Protein AF-A0A433QRP7-F1 (afdb_monomer_lite)

Secondary structure (DSSP, 8-state):
----PPPHHHHHHHHHTT-PPPPGGGTTS-HHHHHHHHHHHHHHHHHHHHHHS-S-SSSS-S-SS-SSSTTHHHHHTSPPTT--HHHHHHHHHHHHHHHHHHHHHHHS-HHHHHHHHHHHHHHHHHHHHHHHHHHH----GGG------TT---SSPPP--------STTHHHHHHHTS---------------------------HHHHHHHHHHHHHHHHHHTS-HHHHHHHHHHHHHHHHHHHHHHHHHHHHTTPPPP-

Foldseek 3Di:
DPPDDPDVVVVVVVVVVVVDDDDPVCPPPDPVVVVVVVVVVVVVVVVVVPVVVPPDDDDDPPPDPDPPCVVVVVVVLDADVPHDPVNSVVVVVVVVVVVVVVCVVVVCPPVNVVVVVVVVVVVVVVVVVVVVCVVVPPPPVVRVDDPDDPPPDPPDDDDCPDDDDDDPPCPVVSVVVPDDDPDDDDDDDDDDDDDPDDDDPPDPQDPVNVVVVVVVVVVVVVLVPDDPVVNVVVVVVVVVVVVVVLVVVQVVCVVVVHHRDD

Radius of gyration: 38.0 Å; chains: 1; bounding box: 93×61×106 Å

pLDDT: mean 74.17, std 16.6, range [35.69, 97.38]

Structure (mmCIF, N/CA/C/O backbone):
data_AF-A0A433QRP7-F1
#
_entry.id   AF-A0A433QRP7-F1
#
loop_
_atom_site.group_PDB
_atom_site.id
_atom_site.type_symbol
_atom_site.label_atom_id
_atom_site.label_alt_id
_atom_site.label_comp_id
_atom_site.label_asym_id
_atom_site.label_entity_id
_atom_site.label_seq_id
_atom_site.pdbx_PDB_ins_code
_atom_site.Cartn_x
_atom_site.Cartn_y
_atom_site.Cartn_z
_atom_site.occupancy
_atom_site.B_iso_or_equiv
_atom_site.auth_seq_id
_atom_site.auth_comp_id
_atom_site.auth_asym_id
_atom_site.auth_atom_id
_atom_site.pdbx_PDB_model_num
ATOM 1 N N . MET A 1 1 ? -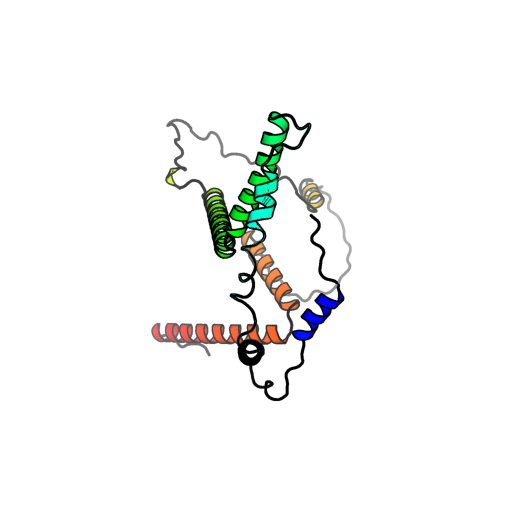3.774 -10.830 19.281 1.00 48.03 1 MET A N 1
ATOM 2 C CA . MET A 1 1 ? -5.101 -11.482 19.219 1.00 48.03 1 MET A CA 1
ATOM 3 C C . MET A 1 1 ? -5.172 -12.365 17.985 1.00 48.03 1 MET A C 1
ATOM 5 O O . MET A 1 1 ? -4.958 -11.846 16.893 1.00 48.03 1 MET A O 1
ATOM 9 N N . PRO A 1 2 ? -5.442 -13.671 18.125 1.00 50.12 2 PRO A N 1
ATOM 10 C CA . PRO A 1 2 ? -5.655 -14.536 16.975 1.00 50.12 2 PRO A CA 1
ATOM 11 C C . PRO A 1 2 ? -6.980 -14.133 16.321 1.00 50.12 2 PRO A C 1
ATOM 13 O O . PRO A 1 2 ? -8.048 -14.227 16.925 1.00 50.12 2 PRO A O 1
ATOM 16 N N . HIS A 1 3 ? -6.922 -13.616 15.095 1.00 58.44 3 HIS A N 1
ATOM 17 C CA . HIS A 1 3 ? -8.126 -13.305 14.335 1.00 58.44 3 HIS A CA 1
ATOM 18 C C . HIS A 1 3 ? -8.864 -14.614 14.037 1.00 58.44 3 HIS A C 1
ATOM 20 O O . HIS A 1 3 ? -8.385 -15.429 13.247 1.00 58.44 3 HIS A O 1
ATOM 26 N N . LYS A 1 4 ? -10.025 -14.820 14.677 1.00 76.31 4 LYS A N 1
ATOM 27 C CA . LYS A 1 4 ? -10.932 -15.932 14.371 1.00 76.31 4 LYS A CA 1
ATOM 28 C C . LYS A 1 4 ? -11.283 -15.861 12.883 1.00 76.31 4 LYS A C 1
ATOM 30 O O . LYS A 1 4 ? -12.014 -14.974 12.445 1.00 76.31 4 LYS A O 1
ATOM 35 N N . ARG A 1 5 ? -10.710 -16.766 12.087 1.00 77.00 5 ARG A N 1
ATOM 36 C CA . ARG A 1 5 ? -11.050 -16.911 10.668 1.00 77.00 5 ARG A CA 1
ATOM 37 C C . ARG A 1 5 ? -12.508 -17.361 10.570 1.00 77.00 5 ARG A C 1
ATOM 39 O O . ARG A 1 5 ? -12.954 -18.182 11.368 1.00 77.00 5 ARG A O 1
ATOM 46 N N . ALA A 1 6 ? -13.242 -16.834 9.591 1.00 77.81 6 ALA A N 1
ATOM 47 C CA . ALA A 1 6 ? -14.611 -17.268 9.329 1.00 77.81 6 ALA A CA 1
ATOM 48 C C . ALA A 1 6 ? -14.668 -18.792 9.095 1.00 77.81 6 ALA A C 1
ATOM 50 O O . ALA A 1 6 ? -13.752 -19.373 8.489 1.00 77.81 6 ALA A O 1
ATOM 51 N N . LYS A 1 7 ? -15.754 -19.420 9.572 1.00 81.12 7 LYS A N 1
ATOM 52 C CA . LYS A 1 7 ? -16.030 -20.855 9.399 1.00 81.12 7 LYS A CA 1
ATOM 53 C C . LYS A 1 7 ? -15.894 -21.239 7.918 1.00 81.12 7 LYS A C 1
ATOM 55 O O . LYS A 1 7 ? -16.208 -20.438 7.039 1.00 81.12 7 LYS A O 1
ATOM 60 N N . ALA A 1 8 ? -15.381 -22.439 7.642 1.00 78.56 8 ALA A N 1
ATOM 61 C CA . ALA A 1 8 ? -15.089 -22.893 6.278 1.00 78.56 8 ALA A CA 1
ATOM 62 C C . ALA A 1 8 ? -16.323 -22.844 5.358 1.00 78.56 8 ALA A C 1
ATOM 64 O O . ALA A 1 8 ? -16.195 -22.433 4.210 1.00 78.56 8 ALA A O 1
ATOM 65 N N . SER A 1 9 ? -17.515 -23.121 5.894 1.00 80.19 9 SER A N 1
ATOM 66 C CA . SER A 1 9 ? -18.791 -23.002 5.177 1.00 80.19 9 SER A CA 1
ATOM 67 C C . SER A 1 9 ? -19.058 -21.592 4.639 1.00 80.19 9 SER A C 1
ATOM 69 O O . SER A 1 9 ? -19.417 -21.433 3.480 1.00 80.19 9 SER A O 1
ATOM 71 N N . VAL A 1 10 ? -18.786 -20.554 5.437 1.00 77.44 10 VAL A N 1
ATOM 72 C CA . VAL A 1 10 ? -18.954 -19.140 5.042 1.00 77.44 10 VAL A CA 1
ATOM 73 C C . VAL A 1 10 ? -17.934 -18.723 3.977 1.00 77.44 10 VAL A C 1
ATOM 75 O O . VAL A 1 10 ? -18.154 -17.777 3.224 1.00 77.44 10 VAL A O 1
ATOM 78 N N . ARG A 1 11 ? -16.783 -19.402 3.912 1.00 77.88 11 ARG A N 1
ATOM 79 C CA . ARG A 1 11 ? -15.788 -19.175 2.855 1.00 77.88 11 ARG A CA 1
ATOM 80 C C . ARG A 1 11 ? -16.182 -19.885 1.561 1.00 77.88 11 ARG A C 1
ATOM 82 O O . ARG A 1 11 ? -16.100 -19.253 0.517 1.00 77.88 11 ARG A O 1
ATOM 89 N N . ALA A 1 12 ? -16.657 -21.126 1.652 1.00 74.00 12 ALA A N 1
ATOM 90 C CA . ALA A 1 12 ? -17.127 -21.908 0.510 1.00 74.00 12 ALA A CA 1
ATOM 91 C C . ALA A 1 12 ? -18.369 -21.287 -0.157 1.00 74.00 12 ALA A C 1
ATOM 93 O O . ALA A 1 12 ? -18.456 -21.242 -1.380 1.00 74.00 12 ALA A O 1
ATOM 94 N N . SER A 1 13 ? -19.296 -20.724 0.628 1.00 70.88 13 SER A N 1
ATOM 95 C CA . SER A 1 13 ? -20.466 -20.034 0.070 1.00 70.88 13 SER A CA 1
ATOM 96 C C . SER A 1 13 ? -20.069 -18.791 -0.733 1.00 70.88 13 SER A C 1
ATOM 98 O O . SER A 1 13 ? -20.615 -18.548 -1.800 1.00 70.88 13 SER A O 1
ATOM 100 N N . ARG A 1 14 ? -19.065 -18.038 -0.264 1.00 71.81 14 ARG A N 1
ATOM 101 C CA . ARG A 1 14 ? -18.547 -16.856 -0.970 1.00 71.81 14 ARG A CA 1
ATOM 102 C C . ARG A 1 14 ? -17.788 -17.203 -2.245 1.00 71.81 14 ARG A C 1
ATOM 104 O O . ARG A 1 14 ? -17.802 -16.405 -3.171 1.00 71.81 14 ARG A O 1
ATOM 111 N N . THR A 1 15 ? -17.089 -18.336 -2.292 1.00 68.12 15 THR A N 1
ATOM 112 C CA . THR A 1 15 ? -16.388 -18.760 -3.512 1.00 68.12 15 THR A CA 1
ATOM 113 C C . THR A 1 15 ? -17.368 -19.264 -4.565 1.00 68.12 15 THR A C 1
ATOM 115 O O . THR A 1 15 ? -17.260 -18.858 -5.716 1.00 68.12 15 THR A O 1
ATOM 118 N N . ASN A 1 16 ? -18.378 -20.044 -4.170 1.00 63.41 16 ASN A N 1
ATOM 119 C CA . ASN A 1 16 ? -19.350 -20.607 -5.112 1.00 63.41 16 ASN A CA 1
ATOM 120 C C . ASN A 1 16 ? -20.264 -19.540 -5.745 1.00 63.41 16 ASN A C 1
ATOM 122 O O . ASN A 1 16 ? -20.649 -19.679 -6.898 1.00 63.41 16 ASN A O 1
ATOM 126 N N . GLU A 1 17 ? -20.540 -18.429 -5.051 1.00 60.81 17 GLU A N 1
ATOM 127 C CA . GLU A 1 17 ? -21.330 -17.294 -5.575 1.00 60.81 17 GLU A CA 1
ATOM 128 C C . GLU A 1 17 ? -20.643 -16.541 -6.742 1.00 60.81 17 GLU A C 1
ATOM 130 O O . GLU A 1 17 ? -21.255 -15.717 -7.433 1.00 60.81 17 GLU A O 1
ATOM 135 N N . HIS A 1 18 ? -19.345 -16.787 -6.953 1.00 58.91 18 HIS A N 1
ATOM 136 C CA . HIS A 1 18 ? -18.562 -16.230 -8.058 1.00 58.91 18 HIS A CA 1
ATOM 137 C C . HIS A 1 18 ? -18.375 -17.206 -9.230 1.00 58.91 18 HIS A C 1
ATOM 139 O O . HIS A 1 18 ? -17.989 -16.757 -10.310 1.00 58.91 18 HIS A O 1
ATOM 145 N N . ASP A 1 19 ? -18.693 -18.489 -9.033 1.00 60.53 19 ASP A N 1
ATOM 146 C CA . ASP A 1 19 ? -18.576 -19.569 -10.022 1.00 60.53 19 ASP A CA 1
ATOM 147 C C . ASP A 1 19 ? -19.944 -20.007 -10.582 1.00 60.53 19 ASP A C 1
ATOM 149 O O . ASP A 1 19 ? -20.105 -21.110 -11.102 1.00 60.53 19 ASP A O 1
ATOM 153 N N . GLU A 1 20 ? -20.953 -19.136 -10.522 1.00 62.81 20 GLU A N 1
ATOM 154 C CA . GLU A 1 20 ? -22.206 -19.360 -11.244 1.00 62.81 20 GLU A CA 1
ATOM 155 C C . GLU A 1 20 ? -21.969 -19.332 -12.760 1.00 62.81 20 GLU A C 1
ATOM 157 O O . GLU A 1 20 ? -21.426 -18.368 -13.315 1.00 62.81 20 GLU A O 1
ATOM 162 N N . VAL A 1 21 ? -22.418 -20.393 -13.429 1.00 58.97 21 VAL A N 1
ATOM 163 C CA . VAL A 1 21 ? -22.356 -20.559 -14.885 1.00 58.97 21 VAL A CA 1
ATOM 164 C C . VAL A 1 21 ? -23.141 -19.420 -15.563 1.00 58.97 21 VAL A C 1
ATOM 166 O O . VAL A 1 21 ? -24.223 -19.074 -15.082 1.00 58.97 21 VAL A O 1
ATOM 169 N N . PRO A 1 22 ? -22.638 -18.801 -16.652 1.00 58.50 22 PRO A N 1
ATOM 170 C CA . PRO A 1 22 ? -23.356 -17.725 -17.329 1.00 58.50 22 PRO A CA 1
ATOM 171 C C . PRO A 1 22 ? -24.729 -18.204 -17.810 1.00 58.50 22 PRO A C 1
ATOM 173 O O . PRO A 1 22 ? -24.825 -19.223 -18.498 1.00 58.50 22 PRO A O 1
ATOM 176 N N . THR A 1 23 ? -25.782 -17.459 -17.469 1.00 61.62 23 THR A N 1
ATOM 177 C CA . THR A 1 23 ? -27.114 -17.634 -18.057 1.00 61.62 23 THR A CA 1
ATOM 178 C C . THR A 1 23 ? -27.037 -17.382 -19.567 1.00 61.62 23 THR A C 1
ATOM 180 O O . THR A 1 23 ? -26.178 -16.634 -20.040 1.00 61.62 23 THR A O 1
ATOM 183 N N . SER A 1 24 ? -27.885 -18.062 -20.343 1.00 60.12 24 SER A N 1
ATOM 184 C CA . SER A 1 24 ? -27.821 -18.141 -21.814 1.00 60.12 24 SER A CA 1
ATOM 185 C C . SER A 1 24 ? -27.741 -16.786 -22.529 1.00 60.12 24 SER A C 1
ATOM 187 O O . SER A 1 24 ? -27.118 -16.709 -23.584 1.00 60.12 24 SER A O 1
ATOM 189 N N . GLU A 1 25 ? -28.280 -15.722 -21.934 1.00 64.06 25 GLU A N 1
ATOM 190 C CA . GLU A 1 25 ? -28.282 -14.358 -22.484 1.00 64.06 25 GLU A CA 1
ATOM 191 C C . GLU A 1 25 ? -26.919 -13.638 -22.414 1.00 64.06 25 GLU A C 1
ATOM 193 O O . GLU A 1 25 ? -26.703 -12.664 -23.126 1.00 64.06 25 GLU A O 1
ATOM 198 N N . LEU A 1 26 ? -25.965 -14.117 -21.602 1.00 61.91 26 LEU A N 1
ATOM 199 C CA . LEU A 1 26 ? -24.637 -13.497 -21.436 1.00 61.91 26 LEU A CA 1
ATOM 200 C C . LEU A 1 26 ? -23.509 -14.214 -22.199 1.00 61.91 26 LEU A C 1
ATOM 202 O O . LEU A 1 26 ? -22.335 -13.891 -22.000 1.00 61.91 26 LEU A O 1
ATOM 206 N N . ARG A 1 27 ? -23.827 -15.188 -23.064 1.00 66.44 27 ARG A N 1
ATOM 207 C CA . ARG A 1 27 ? -22.811 -15.985 -23.782 1.00 66.44 27 ARG A CA 1
ATOM 208 C C . ARG A 1 27 ? -21.979 -15.180 -24.784 1.00 66.44 27 ARG A C 1
ATOM 210 O O . ARG A 1 27 ? -20.826 -15.540 -25.001 1.00 66.44 27 ARG A O 1
ATOM 217 N N . ASP A 1 28 ? -22.530 -14.099 -25.332 1.00 77.00 28 ASP A N 1
ATOM 218 C CA . ASP A 1 28 ? -21.864 -13.267 -26.348 1.00 77.00 28 ASP A CA 1
ATOM 219 C C . ASP A 1 28 ? -21.081 -12.077 -25.750 1.00 77.00 28 ASP A C 1
ATOM 221 O O . ASP A 1 28 ? -20.432 -11.298 -26.444 1.00 77.00 28 ASP A O 1
ATOM 225 N N . MET A 1 29 ? -21.102 -11.918 -24.420 1.00 78.69 29 MET A N 1
ATOM 226 C CA . MET A 1 29 ? -20.386 -10.842 -23.736 1.00 78.69 29 MET A CA 1
ATOM 227 C C . MET A 1 29 ? -19.029 -11.334 -23.217 1.00 78.69 29 MET A C 1
ATOM 229 O O . MET A 1 29 ? -18.957 -12.366 -22.542 1.00 78.69 29 MET A O 1
ATOM 233 N N . PRO A 1 30 ? -17.936 -10.569 -23.409 1.00 84.38 30 PRO A N 1
ATOM 234 C CA . PRO A 1 30 ? -16.653 -10.894 -22.800 1.00 84.38 30 PRO A CA 1
ATOM 235 C C . PRO A 1 30 ? -16.798 -11.093 -21.286 1.00 84.38 30 PRO A C 1
ATOM 237 O O . PRO A 1 30 ? -17.381 -10.257 -20.596 1.00 84.38 30 PRO A O 1
ATOM 240 N N . ARG A 1 31 ? -16.217 -12.165 -20.732 1.00 76.50 31 ARG A N 1
ATOM 241 C CA . ARG A 1 31 ? -16.398 -12.575 -19.320 1.00 76.50 31 ARG A CA 1
ATOM 242 C C . ARG A 1 31 ? -16.155 -11.446 -18.309 1.00 76.50 31 ARG A C 1
ATOM 244 O O . ARG A 1 31 ? -16.844 -11.353 -17.297 1.00 76.50 31 ARG A O 1
ATOM 251 N N . ARG A 1 32 ? -15.188 -10.559 -18.584 1.00 76.75 32 ARG A N 1
ATOM 252 C CA . ARG A 1 32 ? -14.913 -9.384 -17.736 1.00 76.75 32 ARG A CA 1
ATOM 253 C C . ARG A 1 32 ? -16.039 -8.353 -17.794 1.00 76.75 32 ARG A C 1
ATOM 255 O O . ARG A 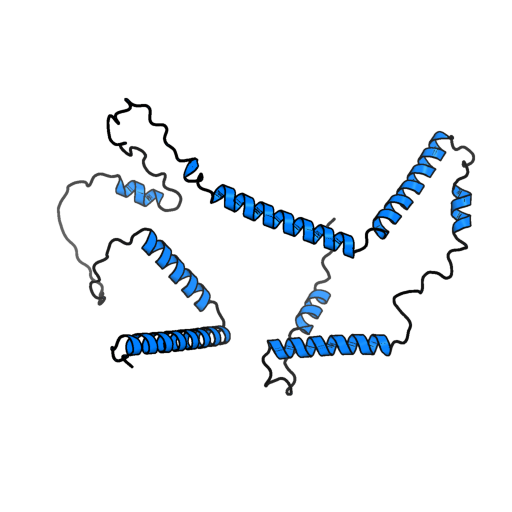1 32 ? -16.353 -7.759 -16.771 1.00 76.75 32 ARG A O 1
ATOM 262 N N . PHE A 1 33 ? -16.642 -8.159 -18.961 1.00 81.44 33 PHE A N 1
ATOM 263 C CA . PHE A 1 33 ? -17.768 -7.254 -19.151 1.00 81.44 33 PHE A CA 1
ATOM 264 C C . PHE A 1 33 ? -19.045 -7.816 -18.515 1.00 81.44 33 PHE A C 1
ATOM 266 O O . PHE A 1 33 ? -19.698 -7.109 -17.752 1.00 81.44 33 PHE A O 1
ATOM 273 N N . ALA A 1 34 ? -19.314 -9.114 -18.686 1.00 82.06 34 ALA A N 1
ATOM 274 C CA . ALA A 1 34 ? -20.384 -9.821 -17.978 1.00 82.06 34 ALA A CA 1
ATOM 275 C C . ALA A 1 34 ? -20.255 -9.686 -16.448 1.00 82.06 34 ALA A C 1
ATOM 277 O O . ALA A 1 34 ? -21.228 -9.381 -15.762 1.00 82.06 34 ALA A O 1
ATOM 278 N N . ALA A 1 35 ? -19.039 -9.823 -15.904 1.00 80.94 35 ALA A N 1
ATOM 279 C CA . ALA A 1 35 ? -18.782 -9.633 -14.475 1.00 80.94 35 ALA A CA 1
ATOM 280 C C . ALA A 1 35 ? -19.065 -8.195 -13.997 1.00 80.94 35 ALA A C 1
ATOM 282 O O . ALA A 1 35 ? -19.606 -8.004 -12.907 1.00 80.94 35 ALA A O 1
ATOM 283 N N . VAL A 1 36 ? -18.728 -7.183 -14.805 1.00 84.50 36 VAL A N 1
ATOM 284 C CA . VAL A 1 36 ? -19.023 -5.771 -14.505 1.00 84.50 36 VAL A CA 1
ATOM 285 C C . VAL A 1 36 ? -20.528 -5.503 -14.550 1.00 84.50 36 VAL A C 1
ATOM 287 O O . VAL A 1 36 ? -21.048 -4.852 -13.645 1.00 84.50 36 VAL A O 1
ATOM 290 N N . MET A 1 37 ? -21.238 -6.054 -15.535 1.00 83.94 37 MET A N 1
ATOM 291 C CA . MET A 1 37 ? -22.695 -5.932 -15.647 1.00 83.94 37 MET A CA 1
ATOM 292 C C . MET A 1 37 ? -23.409 -6.584 -14.460 1.00 83.94 37 MET A C 1
ATOM 294 O O . MET A 1 37 ? -24.210 -5.924 -13.803 1.00 83.94 37 MET A O 1
ATOM 298 N N . LYS A 1 38 ? -23.030 -7.813 -14.085 1.00 81.94 38 LYS A N 1
ATOM 299 C CA . LYS A 1 38 ? -23.576 -8.508 -12.903 1.00 81.94 38 LYS A CA 1
ATOM 300 C C . LYS A 1 38 ? -23.281 -7.737 -11.606 1.00 81.94 38 LYS A C 1
ATOM 302 O O . LYS A 1 38 ? -24.117 -7.668 -10.708 1.00 81.94 38 LYS A O 1
ATOM 307 N N . ALA A 1 39 ? -22.105 -7.111 -11.492 1.00 83.00 39 ALA A N 1
ATOM 308 C CA . ALA A 1 39 ? -21.767 -6.264 -10.345 1.00 83.00 39 ALA A CA 1
ATOM 309 C C . ALA A 1 39 ? -22.617 -4.982 -10.289 1.00 83.00 39 ALA A C 1
ATOM 311 O O . ALA A 1 39 ? -23.048 -4.576 -9.206 1.00 83.00 39 ALA A O 1
ATOM 312 N N . HIS A 1 40 ? -22.874 -4.360 -11.441 1.00 83.75 40 HIS A N 1
ATOM 313 C CA . HIS A 1 40 ? -23.738 -3.188 -11.558 1.00 83.75 40 HIS A CA 1
ATOM 314 C C . HIS A 1 40 ? -25.197 -3.532 -11.223 1.00 83.75 40 HIS A C 1
ATOM 316 O O . HIS A 1 40 ? -25.846 -2.823 -10.455 1.00 83.75 40 HIS A O 1
ATOM 322 N N . GLU A 1 41 ? -25.681 -4.672 -11.708 1.00 85.69 41 GLU A N 1
ATOM 323 C CA . GLU A 1 41 ? -27.008 -5.194 -11.406 1.00 85.69 41 GLU A CA 1
ATOM 324 C C . GLU A 1 41 ? -27.179 -5.478 -9.907 1.00 85.69 41 GLU A C 1
ATOM 326 O O . GLU A 1 41 ? -28.120 -4.979 -9.295 1.00 85.69 41 GLU A O 1
ATOM 331 N N . ARG A 1 42 ? -26.212 -6.151 -9.264 1.00 82.38 42 ARG A N 1
ATOM 332 C CA . ARG A 1 42 ? -26.206 -6.364 -7.803 1.00 82.38 42 ARG A CA 1
ATOM 333 C C . ARG A 1 42 ? -26.219 -5.047 -7.024 1.00 82.38 42 ARG A C 1
ATOM 335 O O . ARG A 1 42 ? -26.875 -4.943 -5.988 1.00 82.38 42 ARG A O 1
ATOM 342 N N . LEU A 1 43 ? -25.501 -4.025 -7.493 1.00 83.19 43 LEU A N 1
ATOM 343 C CA . LEU A 1 43 ? -25.520 -2.702 -6.864 1.00 83.19 43 LEU A CA 1
ATOM 344 C C . LEU A 1 43 ? -26.919 -2.075 -6.943 1.00 83.19 43 LEU A C 1
ATOM 346 O O . LEU A 1 43 ? -27.389 -1.504 -5.958 1.00 83.19 43 LEU A O 1
ATOM 350 N N . ASN A 1 44 ? -27.587 -2.208 -8.086 1.00 83.06 44 ASN A N 1
ATOM 351 C CA . ASN A 1 44 ? -28.935 -1.691 -8.298 1.00 83.06 44 ASN A CA 1
ATOM 352 C C . ASN A 1 44 ? -29.977 -2.480 -7.506 1.00 83.06 44 ASN A C 1
ATOM 354 O O . ASN A 1 44 ? -30.809 -1.866 -6.848 1.00 83.06 44 ASN A O 1
ATOM 358 N N . GLN A 1 45 ? -29.868 -3.807 -7.445 1.00 83.00 45 GLN A N 1
ATOM 359 C CA . GLN A 1 45 ? -30.693 -4.644 -6.575 1.00 83.00 45 GLN A CA 1
ATOM 360 C C . GLN A 1 45 ? -30.533 -4.232 -5.107 1.00 83.00 45 GLN A C 1
ATOM 362 O O . GLN A 1 45 ? -31.527 -4.016 -4.428 1.00 83.00 45 GLN A O 1
ATOM 367 N N . ARG A 1 46 ? -29.308 -3.995 -4.613 1.00 79.19 46 ARG A N 1
ATOM 368 C CA . ARG A 1 46 ? -29.088 -3.500 -3.238 1.00 79.19 46 ARG A CA 1
ATOM 369 C C . ARG A 1 46 ? -29.675 -2.110 -3.002 1.00 79.19 46 ARG A C 1
ATOM 371 O O . ARG A 1 46 ? -30.197 -1.855 -1.920 1.00 79.19 46 ARG A O 1
ATOM 378 N N . LYS A 1 47 ? -29.593 -1.207 -3.983 1.00 80.25 47 LYS A N 1
ATOM 379 C CA . LYS A 1 47 ? -30.224 0.122 -3.907 1.00 80.25 47 LYS A CA 1
ATOM 380 C C . LYS A 1 47 ? -31.749 0.019 -3.900 1.00 80.25 47 LYS A C 1
ATOM 382 O O . LYS A 1 47 ? -32.385 0.742 -3.143 1.00 80.25 47 LYS A O 1
ATOM 387 N N . ASN A 1 48 ? -32.315 -0.887 -4.691 1.00 77.56 48 ASN A N 1
ATOM 388 C CA . ASN A 1 48 ? -33.754 -1.105 -4.785 1.00 77.56 48 ASN A CA 1
ATOM 389 C C . ASN A 1 48 ? -34.291 -1.811 -3.540 1.00 77.56 48 ASN A C 1
ATOM 391 O O . ASN A 1 48 ? -35.292 -1.367 -3.002 1.00 77.56 48 ASN A O 1
ATOM 395 N N . VAL A 1 49 ? -33.581 -2.805 -2.996 1.00 78.12 49 VAL A N 1
ATOM 396 C CA . VAL A 1 49 ? -33.896 -3.421 -1.696 1.00 78.12 49 VAL A CA 1
ATOM 397 C C . VAL A 1 49 ? -33.795 -2.388 -0.576 1.00 78.12 49 VAL A C 1
ATOM 399 O O . VAL A 1 49 ? -34.680 -2.340 0.261 1.00 78.12 49 VAL A O 1
ATOM 402 N N . LYS A 1 50 ? -32.791 -1.498 -0.587 1.00 69.19 50 LYS A N 1
ATOM 403 C CA . LYS A 1 50 ? -32.679 -0.398 0.390 1.00 69.19 50 LYS A CA 1
ATOM 404 C C . LYS A 1 50 ? -33.764 0.682 0.230 1.00 69.19 50 LYS A C 1
ATOM 406 O O . LYS A 1 50 ? -34.015 1.421 1.172 1.00 69.19 50 LYS A O 1
ATOM 411 N N . LYS A 1 51 ? -34.378 0.806 -0.951 1.00 70.19 51 LYS A N 1
ATOM 412 C CA . LYS A 1 51 ? -35.532 1.690 -1.193 1.00 70.19 51 LYS A CA 1
ATOM 413 C C . LYS A 1 51 ? -36.868 1.014 -0.855 1.00 70.19 51 LYS A C 1
ATOM 415 O O . LYS A 1 51 ? -37.763 1.692 -0.373 1.00 70.19 51 LYS A O 1
ATOM 420 N N . ALA A 1 52 ? -36.993 -0.290 -1.109 1.00 67.00 52 ALA A N 1
ATOM 421 C CA . ALA A 1 52 ? -38.196 -1.096 -0.882 1.00 67.00 52 ALA A CA 1
ATOM 422 C C . ALA A 1 52 ? -38.339 -1.558 0.578 1.00 67.00 52 ALA A C 1
ATOM 424 O O . ALA A 1 52 ? -39.443 -1.570 1.111 1.00 67.00 52 ALA A O 1
ATOM 425 N N . GLN A 1 53 ? -37.231 -1.855 1.267 1.00 57.69 53 GLN A N 1
ATOM 426 C CA . GLN A 1 53 ? -37.158 -1.744 2.725 1.00 57.69 53 GLN A CA 1
ATOM 427 C C . GLN A 1 53 ? -37.151 -0.252 3.045 1.00 57.69 53 GLN A C 1
ATOM 429 O O . GLN A 1 53 ? -36.089 0.348 3.201 1.00 57.69 53 GLN A O 1
ATOM 434 N N . GLY A 1 54 ? -38.337 0.358 3.023 1.00 42.94 54 GLY A N 1
ATOM 435 C CA . GLY A 1 54 ? -38.515 1.785 3.242 1.00 42.94 54 GLY A CA 1
ATOM 436 C C . GLY A 1 54 ? -37.706 2.278 4.436 1.00 42.94 54 GLY A C 1
ATOM 437 O O . GLY A 1 54 ? -37.640 1.596 5.453 1.00 42.94 54 GLY A O 1
ATOM 438 N N . ASP A 1 55 ? -37.061 3.432 4.262 1.00 48.25 55 ASP A N 1
ATOM 439 C CA . ASP A 1 55 ? -36.825 4.461 5.283 1.00 48.25 55 ASP A CA 1
ATOM 440 C C . ASP A 1 55 ? -36.786 3.974 6.753 1.00 48.25 55 ASP A C 1
ATOM 442 O O . ASP A 1 55 ? -37.541 4.406 7.625 1.00 48.25 55 ASP A O 1
ATOM 446 N N . GLY A 1 56 ? -35.931 2.981 7.019 1.00 47.22 56 GLY A N 1
ATOM 447 C CA . GLY A 1 56 ? -36.071 2.146 8.214 1.00 47.22 56 GLY A CA 1
ATOM 448 C C . GLY A 1 56 ? -34.771 1.615 8.802 1.00 47.22 56 GLY A C 1
ATOM 449 O O . GLY A 1 56 ? -34.810 0.980 9.852 1.00 47.22 56 GLY A O 1
ATOM 450 N N . GLY A 1 57 ? -33.611 1.904 8.210 1.00 48.00 57 GLY A N 1
ATOM 451 C CA . GLY A 1 57 ? -32.349 1.452 8.792 1.00 48.00 57 GLY A CA 1
ATOM 452 C C . GLY A 1 57 ? -31.119 1.794 7.969 1.00 48.00 57 GLY A C 1
ATOM 453 O O . GLY A 1 57 ? -30.729 1.040 7.084 1.00 48.00 57 GLY A O 1
ATOM 454 N N . ASP A 1 58 ? -30.513 2.945 8.254 1.00 46.88 58 ASP A N 1
ATOM 455 C CA . ASP A 1 58 ? -29.156 3.032 8.824 1.00 46.88 58 ASP A CA 1
ATOM 456 C C . ASP A 1 58 ? -28.702 4.500 8.744 1.00 46.88 58 ASP A C 1
ATOM 458 O O . ASP A 1 58 ? -28.254 4.980 7.700 1.00 46.88 58 ASP A O 1
ATOM 462 N N . GLY A 1 59 ? -28.932 5.239 9.833 1.00 45.16 59 GLY A N 1
ATOM 463 C CA . GLY A 1 59 ? -28.569 6.653 9.947 1.00 45.16 59 GLY A CA 1
ATOM 464 C C . GLY A 1 59 ? -28.993 7.321 11.258 1.00 45.16 59 GLY A C 1
ATOM 465 O O . GLY A 1 59 ? -28.210 8.074 11.826 1.00 45.16 59 GLY A O 1
ATOM 466 N N . THR A 1 60 ? -30.188 7.030 11.791 1.00 45.44 60 THR A N 1
ATOM 467 C CA . THR A 1 60 ? -30.739 7.836 12.908 1.00 45.44 60 THR A CA 1
ATOM 468 C C . THR A 1 60 ? -31.811 7.118 13.746 1.00 45.44 60 THR A C 1
ATOM 470 O O . THR A 1 60 ? -32.836 7.693 14.097 1.00 45.44 60 THR A O 1
ATOM 473 N N . LYS A 1 61 ? -31.591 5.861 14.150 1.00 43.72 61 LYS A N 1
ATOM 474 C CA . LYS A 1 61 ? -32.399 5.218 15.213 1.00 43.72 61 LYS A CA 1
ATOM 475 C C . LYS A 1 61 ? -31.508 4.619 16.300 1.00 43.72 61 LYS A C 1
ATOM 477 O O . LYS A 1 61 ? -31.338 3.417 16.412 1.00 43.72 61 LYS A O 1
ATOM 482 N N . GLY A 1 62 ? -30.938 5.523 17.092 1.00 42.34 62 GLY A N 1
ATOM 483 C CA . GLY A 1 62 ? -30.264 5.233 18.363 1.00 42.34 62 GLY A CA 1
ATOM 484 C C . GLY A 1 62 ? -30.182 6.450 19.296 1.00 42.34 62 GLY A C 1
ATOM 485 O O . GLY A 1 62 ? -29.383 6.465 20.220 1.00 42.34 62 GLY A O 1
ATOM 486 N N . LYS A 1 63 ? -30.969 7.507 19.043 1.00 47.81 63 LYS A N 1
ATOM 487 C CA . LYS A 1 63 ? -30.972 8.753 19.833 1.00 47.81 63 LYS A CA 1
ATOM 488 C C . LYS A 1 63 ? -32.394 9.235 20.131 1.00 47.81 63 LYS A C 1
ATOM 490 O O . LYS A 1 63 ? -32.754 10.376 19.889 1.00 47.81 63 LYS A O 1
ATOM 495 N N . ARG A 1 64 ? -33.227 8.347 20.665 1.00 47.59 64 ARG A N 1
ATOM 496 C CA . ARG A 1 64 ? -34.442 8.724 21.405 1.00 47.59 64 ARG A CA 1
ATOM 497 C C . ARG A 1 64 ? -34.599 7.766 22.579 1.00 47.59 64 ARG A C 1
ATOM 499 O O . ARG A 1 64 ? -35.466 6.908 22.539 1.00 47.59 64 ARG A O 1
ATOM 506 N N . ARG A 1 65 ? -33.666 7.866 23.534 1.00 47.94 65 ARG A N 1
ATOM 507 C CA . ARG A 1 65 ? -33.692 7.361 24.927 1.00 47.94 65 ARG A CA 1
ATOM 508 C C . ARG A 1 65 ? -32.267 7.422 25.495 1.00 47.94 65 ARG A C 1
ATOM 510 O O . ARG A 1 65 ? -31.626 6.408 25.670 1.00 47.94 65 ARG A O 1
ATOM 517 N N . MET A 1 66 ? -31.729 8.628 25.667 1.00 44.25 66 MET A N 1
ATOM 518 C CA . MET A 1 66 ? -30.439 8.853 26.349 1.00 44.25 66 MET A CA 1
ATOM 519 C C . MET A 1 66 ? -30.475 10.178 27.127 1.00 44.25 66 MET A C 1
ATOM 521 O O . MET A 1 66 ? -29.503 10.922 27.180 1.00 44.25 66 MET A O 1
ATOM 525 N N . ASN A 1 67 ? -31.637 10.502 27.698 1.00 42.75 67 ASN A N 1
ATOM 526 C CA . ASN A 1 67 ? -31.746 11.542 28.725 1.00 42.75 67 ASN A CA 1
ATOM 527 C C . ASN A 1 67 ? -32.056 10.952 30.111 1.00 42.75 67 ASN A C 1
ATOM 529 O O . ASN A 1 67 ? -32.236 11.717 31.047 1.00 42.75 67 ASN A O 1
ATOM 533 N N . SER A 1 68 ? -32.081 9.620 30.254 1.00 46.44 68 SER A N 1
ATOM 534 C CA . SER A 1 68 ? -32.302 8.931 31.535 1.00 46.44 68 SER A CA 1
ATOM 535 C C . SER A 1 68 ? -31.044 8.292 32.137 1.00 46.44 68 SER A C 1
ATOM 537 O O . SER A 1 68 ? -31.052 7.996 33.318 1.00 46.44 68 SER A O 1
ATOM 539 N N . GLU A 1 69 ? -29.946 8.124 31.388 1.00 52.56 69 GLU A N 1
ATOM 540 C CA . GLU A 1 69 ? -28.695 7.532 31.921 1.00 52.56 69 GLU A CA 1
ATOM 541 C C . GLU A 1 69 ? -27.685 8.584 32.415 1.00 52.56 69 GLU A C 1
ATOM 543 O O . GLU A 1 69 ? -26.742 8.274 33.140 1.00 52.56 69 GLU A O 1
ATOM 548 N N . LYS A 1 70 ? -27.893 9.870 32.091 1.00 51.09 70 LYS A N 1
ATOM 549 C CA . LYS A 1 70 ? -27.057 10.962 32.626 1.00 51.09 70 LYS A CA 1
ATOM 550 C C . LYS A 1 70 ? -27.204 11.145 34.141 1.00 51.09 70 LYS A C 1
ATOM 552 O O . LYS A 1 70 ? -26.333 11.764 34.744 1.00 51.09 70 LYS A O 1
ATOM 557 N N . SER A 1 71 ? -28.272 10.627 34.749 1.00 51.94 71 SER A N 1
ATOM 558 C CA . SER A 1 71 ? -28.498 10.695 36.196 1.00 51.94 71 SER A CA 1
ATOM 559 C C . SER A 1 71 ? -27.898 9.526 36.980 1.00 51.94 71 SER A C 1
ATOM 561 O O . SER A 1 71 ? -27.678 9.689 38.175 1.00 51.94 71 SER A O 1
ATOM 563 N N . GLU A 1 72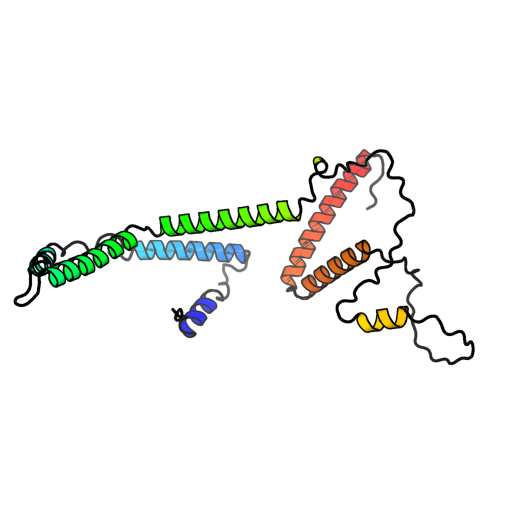 ? -27.595 8.385 36.351 1.00 55.84 72 GLU A N 1
ATOM 564 C CA . GLU A 1 72 ? -27.042 7.219 37.064 1.00 55.84 72 GLU A CA 1
ATOM 565 C C . GLU A 1 72 ? -25.537 7.378 37.322 1.00 55.84 72 GLU A C 1
ATOM 567 O O . GLU A 1 72 ? -25.084 7.252 38.454 1.00 55.84 72 GLU A O 1
ATOM 572 N N . HIS A 1 73 ? -24.768 7.830 36.329 1.00 54.81 73 HIS A N 1
ATOM 573 C CA . HIS A 1 73 ? -23.339 8.112 36.521 1.00 54.81 73 HIS A CA 1
ATOM 574 C C . HIS A 1 73 ? -23.050 9.385 37.333 1.00 54.81 73 HIS A C 1
ATOM 576 O O . HIS A 1 73 ? -21.983 9.526 37.927 1.00 54.81 73 HIS A O 1
ATOM 582 N N . ALA A 1 74 ? -23.995 10.329 37.395 1.00 55.44 74 ALA A N 1
ATOM 583 C CA . ALA A 1 74 ? -23.879 11.478 38.294 1.00 55.44 74 ALA A CA 1
ATOM 584 C C . ALA A 1 74 ? -24.019 11.066 39.775 1.00 55.44 74 ALA A C 1
ATOM 586 O O . ALA A 1 74 ? -23.516 11.767 40.652 1.00 55.44 74 ALA A O 1
ATOM 587 N N . ALA A 1 75 ? -24.664 9.926 40.055 1.00 55.41 75 ALA A N 1
ATOM 588 C CA . ALA A 1 75 ? -24.752 9.351 41.394 1.00 55.41 75 ALA A CA 1
ATOM 589 C C . ALA A 1 75 ? -23.469 8.596 41.813 1.00 55.41 75 ALA A C 1
ATOM 591 O O . ALA A 1 75 ? -23.197 8.509 43.009 1.00 55.41 75 ALA A O 1
ATOM 592 N N . GLU A 1 76 ? -22.648 8.125 40.862 1.00 63.53 76 GLU A N 1
ATOM 593 C CA . GLU A 1 76 ? -21.384 7.397 41.111 1.00 63.53 76 GLU A CA 1
ATOM 594 C C . GLU A 1 76 ? -20.184 8.301 41.441 1.00 63.53 76 GLU A C 1
ATOM 596 O O . GLU A 1 76 ? -19.230 7.847 42.077 1.00 63.53 76 GLU A O 1
ATOM 601 N N . LEU A 1 77 ? -20.243 9.594 41.098 1.00 74.62 77 LEU A N 1
ATOM 602 C CA . LEU A 1 77 ? -19.208 10.591 41.430 1.00 74.62 77 LEU A CA 1
ATOM 603 C C . LEU A 1 77 ? -19.247 11.048 42.900 1.00 74.62 77 LEU A C 1
ATOM 605 O O . LEU A 1 77 ? -18.661 12.068 43.261 1.00 74.62 77 LEU A O 1
ATOM 609 N N . ARG A 1 78 ? -19.939 10.307 43.765 1.00 87.44 78 ARG A N 1
ATOM 610 C CA . ARG A 1 78 ? -19.917 10.506 45.215 1.00 87.44 78 ARG A CA 1
ATOM 611 C C . ARG A 1 78 ? -18.926 9.533 45.850 1.00 87.44 78 ARG A C 1
ATOM 613 O O . ARG A 1 78 ? -18.768 8.400 45.393 1.00 87.44 78 ARG A O 1
ATOM 620 N N . ILE A 1 79 ? -18.265 9.984 46.914 1.00 90.25 79 ILE A N 1
ATOM 621 C CA . ILE A 1 79 ? -17.407 9.129 47.741 1.00 90.25 79 ILE A CA 1
ATOM 622 C C . ILE A 1 79 ? -18.303 8.075 48.397 1.00 90.25 79 ILE A C 1
ATOM 624 O O . ILE A 1 79 ? -19.299 8.428 49.036 1.00 90.25 79 ILE A O 1
ATOM 628 N N . HIS A 1 80 ? -17.978 6.793 48.227 1.00 88.75 80 HIS A N 1
ATOM 629 C CA . HIS A 1 80 ? -18.734 5.732 48.885 1.00 88.75 80 HIS A CA 1
ATOM 630 C C . HIS A 1 80 ? -18.452 5.718 50.396 1.00 88.75 80 HIS A C 1
ATOM 632 O O . HIS A 1 80 ? -17.343 6.051 50.824 1.00 88.75 80 HIS A O 1
ATOM 638 N N . PRO A 1 81 ? -19.423 5.320 51.235 1.00 92.19 81 PRO A N 1
ATOM 639 C CA . PRO A 1 81 ? -19.186 5.184 52.668 1.00 92.19 81 PRO A CA 1
ATOM 640 C C . PRO A 1 81 ? -18.044 4.185 52.923 1.00 92.19 81 PRO A C 1
ATOM 642 O O . PRO A 1 81 ? -18.104 3.040 52.482 1.00 92.19 81 PRO A O 1
ATOM 645 N N . GLY A 1 82 ? -16.986 4.639 53.605 1.00 92.88 82 GLY A N 1
ATOM 646 C CA . GLY A 1 82 ? -15.771 3.855 53.877 1.00 92.88 82 GLY A CA 1
ATOM 647 C C . GLY A 1 82 ? -14.649 3.983 52.834 1.00 92.88 82 GLY A C 1
ATOM 648 O O . GLY A 1 82 ? -13.562 3.449 53.042 1.00 92.88 82 GLY A O 1
ATOM 649 N N . GLU A 1 83 ? -14.862 4.708 51.733 1.00 92.00 83 GLU A N 1
ATOM 650 C CA . GLU A 1 83 ? -13.828 4.976 50.729 1.00 92.00 83 GLU A CA 1
ATOM 651 C C . GLU A 1 83 ? -12.951 6.176 51.139 1.00 92.00 83 GLU A C 1
ATOM 653 O O . GLU A 1 83 ? -13.443 7.237 51.518 1.00 92.00 83 GLU A O 1
ATOM 658 N N . SER A 1 84 ? -11.624 6.032 51.041 1.00 96.06 84 SER A N 1
ATOM 659 C CA . SER A 1 84 ? -10.693 7.161 51.188 1.00 96.06 84 SER A CA 1
ATOM 660 C C . SER A 1 84 ? -10.749 8.075 49.960 1.00 96.06 84 SER A C 1
ATOM 662 O O . SER A 1 84 ? -10.856 7.590 48.833 1.00 96.06 84 SER A O 1
ATOM 664 N N . PHE A 1 85 ? -10.553 9.384 50.151 1.00 91.88 85 PHE A N 1
ATOM 665 C CA . PHE A 1 85 ? -10.495 10.369 49.062 1.00 91.88 85 PHE A CA 1
ATOM 666 C C . PHE A 1 85 ? -9.539 9.964 47.926 1.00 91.88 85 PHE A C 1
ATOM 668 O O . PHE A 1 85 ? -9.856 10.136 46.754 1.00 91.88 85 PHE A O 1
ATOM 675 N N . ARG A 1 86 ? -8.396 9.345 48.254 1.00 94.69 86 ARG A N 1
ATOM 676 C CA . ARG A 1 86 ? -7.425 8.880 47.252 1.00 94.69 86 ARG A CA 1
ATOM 677 C C . ARG A 1 86 ? -7.978 7.762 46.359 1.00 94.69 86 ARG A C 1
ATOM 679 O O . ARG A 1 86 ? -7.678 7.733 45.167 1.00 94.69 86 ARG A O 1
ATOM 686 N N . ASN A 1 87 ? -8.765 6.851 46.929 1.00 94.19 87 ASN A N 1
ATOM 687 C CA . ASN A 1 87 ? -9.399 5.764 46.180 1.00 94.19 87 ASN A CA 1
ATOM 688 C C . ASN A 1 87 ? -10.522 6.307 45.296 1.00 94.19 87 ASN A C 1
ATOM 690 O O . ASN A 1 87 ? -10.601 5.931 44.130 1.00 94.19 87 ASN A O 1
ATOM 694 N N . PHE A 1 88 ? -11.279 7.278 45.815 1.00 93.69 88 PHE A N 1
ATOM 695 C CA . PHE A 1 88 ? -12.282 8.003 45.047 1.00 93.69 88 PHE A CA 1
ATOM 696 C C . PHE A 1 88 ? -11.670 8.694 43.822 1.00 93.69 88 PHE A C 1
ATOM 698 O O . PHE A 1 88 ? -12.126 8.460 42.707 1.00 93.69 88 PHE A O 1
ATOM 705 N N . SER A 1 89 ? -10.594 9.474 43.990 1.00 93.75 89 SER A N 1
ATOM 706 C CA . SER A 1 89 ? -9.922 10.129 42.858 1.00 93.75 89 SER A CA 1
ATOM 707 C C . SER A 1 89 ? -9.441 9.120 41.815 1.00 93.75 89 SER A C 1
ATOM 709 O O . SER A 1 89 ? -9.675 9.316 40.628 1.00 93.75 89 SER A O 1
ATOM 711 N N . ARG A 1 90 ? -8.842 7.999 42.247 1.00 94.38 90 ARG A N 1
ATOM 712 C CA . ARG A 1 90 ? -8.398 6.942 41.326 1.00 94.38 90 ARG A CA 1
ATOM 713 C C . ARG A 1 90 ? -9.570 6.329 40.550 1.00 94.38 90 ARG A C 1
ATOM 715 O O . ARG A 1 90 ? -9.458 6.158 39.341 1.00 94.38 90 ARG A O 1
ATOM 722 N N . ARG A 1 91 ? -10.687 6.028 41.217 1.00 92.06 91 ARG A N 1
ATOM 723 C CA . ARG A 1 91 ? -11.894 5.474 40.584 1.00 92.06 91 ARG A CA 1
ATOM 724 C C . ARG A 1 91 ? -12.483 6.438 39.554 1.00 92.06 91 ARG A C 1
ATOM 726 O O . ARG A 1 91 ? -12.791 6.027 38.438 1.00 92.06 91 ARG A O 1
ATOM 733 N N . VAL A 1 92 ? -12.579 7.720 39.910 1.00 91.38 92 VAL A N 1
ATOM 734 C CA . VAL A 1 92 ? -13.041 8.783 39.006 1.00 91.38 92 VAL A CA 1
ATOM 735 C C . VAL A 1 92 ? -12.129 8.894 37.783 1.00 91.38 92 VAL A C 1
ATOM 737 O O . VAL A 1 92 ? -12.630 8.940 36.659 1.00 91.38 92 VAL A O 1
ATOM 740 N N . ASP A 1 93 ? -10.808 8.882 37.976 1.00 92.56 93 ASP A N 1
ATOM 741 C CA . ASP A 1 93 ? -9.831 8.964 36.886 1.00 92.56 93 ASP A CA 1
ATOM 742 C C . ASP A 1 93 ? -9.914 7.759 35.941 1.00 92.56 93 ASP A C 1
ATOM 744 O O . ASP A 1 93 ? -9.890 7.936 34.723 1.00 92.56 93 ASP A O 1
ATOM 748 N N . GLU A 1 94 ? -10.051 6.540 36.469 1.00 90.88 94 GLU A N 1
ATOM 749 C CA . GLU A 1 94 ? -10.200 5.315 35.672 1.00 90.88 94 GLU A CA 1
ATOM 750 C C . GLU A 1 94 ? -11.477 5.345 34.810 1.00 90.88 94 GLU A C 1
ATOM 752 O O . GLU A 1 94 ? -11.443 5.030 33.613 1.00 90.88 94 GLU A O 1
ATOM 757 N N . GLU A 1 95 ? -12.598 5.793 35.381 1.00 87.69 95 GLU A N 1
ATOM 758 C CA . GLU A 1 95 ? -13.873 5.923 34.670 1.00 87.69 95 GLU A CA 1
ATOM 759 C C . GLU A 1 95 ? -13.816 7.026 33.597 1.00 87.69 95 GLU A C 1
ATOM 761 O O . GLU A 1 95 ? -14.247 6.835 32.449 1.00 87.69 95 GLU A O 1
ATOM 766 N N . MET A 1 96 ? -13.211 8.175 33.925 1.00 89.19 96 MET A N 1
ATOM 767 C CA . MET A 1 96 ? -12.974 9.252 32.963 1.00 89.19 96 MET A CA 1
ATOM 768 C C . MET A 1 96 ? -12.044 8.804 31.839 1.00 89.19 96 MET A C 1
ATOM 770 O O . MET A 1 96 ? -12.308 9.091 30.668 1.00 89.19 96 MET A O 1
ATOM 774 N N . GLN A 1 97 ? -10.980 8.069 32.160 1.00 89.31 97 GLN A N 1
ATOM 775 C CA . GLN A 1 97 ? -10.032 7.568 31.177 1.00 89.31 97 GLN A CA 1
ATOM 776 C C . GLN A 1 97 ? -10.721 6.636 30.179 1.00 89.31 97 GLN A C 1
ATOM 778 O O . GLN A 1 97 ? -10.509 6.773 28.971 1.00 89.31 97 GLN A O 1
ATOM 783 N N . ALA A 1 98 ? -11.594 5.739 30.644 1.00 87.62 98 ALA A N 1
ATOM 784 C CA . ALA A 1 98 ? -12.375 4.874 29.765 1.00 87.62 98 ALA A CA 1
ATOM 785 C C . ALA A 1 98 ? -13.255 5.685 28.794 1.00 87.62 98 ALA A C 1
ATOM 787 O O . ALA A 1 98 ? -13.252 5.419 27.586 1.00 87.62 98 ALA A O 1
ATOM 788 N N . ARG A 1 99 ? -13.941 6.728 29.285 1.00 85.31 99 ARG A N 1
ATOM 789 C CA . ARG A 1 99 ? -14.776 7.624 28.459 1.00 85.31 99 ARG A CA 1
ATOM 790 C C . ARG A 1 99 ? -13.964 8.422 27.443 1.00 85.31 99 ARG A C 1
ATOM 792 O O . ARG A 1 99 ? -14.358 8.515 26.279 1.00 85.31 99 ARG A O 1
ATOM 799 N N . VAL A 1 100 ? -12.816 8.962 27.848 1.00 87.81 100 VAL A N 1
ATOM 800 C CA . VAL A 1 100 ? -11.904 9.700 26.959 1.00 87.81 100 VAL A CA 1
ATOM 801 C C . VAL A 1 100 ? -11.329 8.774 25.884 1.00 87.81 100 VAL A C 1
ATOM 803 O O . VAL A 1 100 ? -11.295 9.126 24.706 1.00 87.81 100 VAL A O 1
ATOM 806 N N . LEU A 1 101 ? -10.923 7.553 26.238 1.00 87.00 101 LEU A N 1
ATOM 807 C CA . LEU A 1 101 ? -10.437 6.581 25.257 1.00 87.00 101 LEU A CA 1
ATOM 808 C C . LEU A 1 101 ? -11.534 6.160 24.271 1.00 87.00 101 LEU A C 1
ATOM 810 O O . LEU A 1 101 ? -11.256 6.004 23.076 1.00 87.00 101 LEU A O 1
ATOM 814 N N . HIS A 1 102 ? -12.772 6.003 24.745 1.00 84.56 102 HIS A N 1
ATOM 815 C CA . HIS A 1 102 ? -13.925 5.712 23.899 1.00 84.56 102 HIS A CA 1
ATOM 816 C C . HIS A 1 102 ? -14.194 6.849 22.907 1.00 84.56 102 HIS A C 1
ATOM 818 O O . HIS A 1 102 ? -14.225 6.609 21.699 1.00 84.56 102 HIS A O 1
ATOM 824 N N . SER A 1 103 ? -14.268 8.097 23.381 1.00 82.81 103 SER A N 1
ATOM 825 C CA . SER A 1 103 ? -14.519 9.266 22.529 1.00 82.81 103 SER A CA 1
ATOM 826 C C . SER A 1 103 ? -13.408 9.490 21.498 1.00 82.81 103 SER A C 1
ATOM 828 O O . SER A 1 103 ? -13.690 9.770 20.334 1.00 82.81 103 SER A O 1
ATOM 830 N N . VAL A 1 104 ? -12.141 9.261 21.858 1.00 83.31 104 VAL A N 1
ATOM 831 C CA . VAL A 1 104 ? -11.011 9.301 20.911 1.00 83.31 104 VAL A CA 1
ATOM 832 C C . VAL A 1 104 ? -11.108 8.178 19.873 1.00 83.31 104 VAL A C 1
ATOM 834 O O . VAL A 1 104 ? -10.755 8.362 18.702 1.00 83.31 104 VAL A O 1
ATOM 837 N N . ARG A 1 105 ? -11.574 6.989 20.268 1.00 79.62 105 ARG A N 1
ATOM 838 C CA . ARG A 1 105 ? -11.731 5.845 19.362 1.00 79.62 105 ARG A CA 1
ATOM 839 C C . ARG A 1 105 ? -12.878 6.048 18.374 1.00 79.62 105 ARG A C 1
ATOM 841 O O . ARG A 1 105 ? -12.707 5.671 17.211 1.00 79.62 105 ARG A O 1
ATOM 848 N N . GLU A 1 106 ? -13.985 6.631 18.820 1.00 78.00 106 GLU A N 1
ATOM 849 C CA . GLU A 1 106 ? -15.157 6.964 18.002 1.00 78.00 106 GLU A CA 1
ATOM 850 C C . GLU A 1 106 ? -14.923 8.192 17.117 1.00 78.00 106 GLU A C 1
ATOM 852 O O . GLU A 1 106 ? -15.231 8.163 15.925 1.00 78.00 106 GLU A O 1
ATOM 857 N N . GLY A 1 107 ? -14.283 9.235 17.654 1.00 70.56 107 GLY A N 1
ATOM 858 C CA . GLY A 1 107 ? -13.925 10.454 16.923 1.00 70.56 107 GLY A CA 1
ATOM 859 C C . GLY A 1 107 ? -12.903 10.215 15.807 1.00 70.56 107 GLY A C 1
ATOM 860 O O . GLY A 1 107 ? -12.835 10.966 14.830 1.00 70.56 107 GLY A O 1
ATOM 861 N N . ARG A 1 108 ? -12.137 9.117 15.874 1.00 73.25 108 ARG A N 1
ATOM 862 C CA . ARG A 1 108 ? -11.321 8.644 14.749 1.00 73.25 108 ARG A CA 1
ATOM 863 C C . ARG A 1 108 ? -12.211 8.004 13.690 1.00 73.25 108 ARG A C 1
ATOM 865 O O . ARG A 1 108 ? -12.344 6.778 13.629 1.00 73.25 108 ARG A O 1
ATOM 872 N N . SER A 1 109 ? -12.741 8.838 12.797 1.00 70.62 109 SER A N 1
ATOM 873 C CA . SER A 1 109 ? -13.504 8.366 11.644 1.00 70.62 109 SER A CA 1
ATOM 874 C C . SER A 1 109 ? -12.720 7.302 10.864 1.00 70.62 109 SER A C 1
ATOM 876 O O . SER A 1 109 ? -11.490 7.350 10.715 1.00 70.62 109 SER A O 1
ATOM 878 N N . THR A 1 110 ? -13.436 6.313 10.330 1.00 71.00 110 THR A N 1
ATOM 879 C CA . THR A 1 110 ? -12.841 5.273 9.475 1.00 71.00 110 THR A CA 1
ATOM 880 C C . THR A 1 110 ? -12.124 5.879 8.260 1.00 71.00 110 THR A C 1
ATOM 882 O O . THR A 1 110 ? -11.174 5.286 7.746 1.00 71.00 110 THR A O 1
ATOM 885 N N . SER A 1 111 ? -12.522 7.090 7.852 1.00 75.38 111 SER A N 1
ATOM 886 C CA . SER A 1 111 ? -11.866 7.910 6.833 1.00 75.38 111 SER A CA 1
ATOM 887 C C . SER A 1 111 ? -10.463 8.366 7.256 1.00 75.38 111 SER A C 1
ATOM 889 O O . SER A 1 111 ? -9.511 8.163 6.502 1.00 75.38 111 SER A O 1
ATOM 891 N N . VAL A 1 112 ? -10.283 8.870 8.484 1.00 78.62 112 VAL A N 1
ATOM 892 C CA . VAL A 1 112 ? -8.966 9.289 9.005 1.00 78.62 112 VAL A CA 1
ATOM 893 C C . VAL A 1 112 ? -8.008 8.102 9.102 1.00 78.62 112 VAL A C 1
ATOM 895 O O . VAL A 1 112 ? -6.871 8.195 8.642 1.00 78.62 112 VAL A O 1
ATOM 898 N N . LYS A 1 113 ? -8.471 6.943 9.594 1.00 81.12 113 LYS A N 1
ATOM 899 C CA . LYS A 1 113 ? -7.646 5.717 9.629 1.00 81.12 113 LYS A CA 1
ATOM 900 C C . LYS A 1 113 ? -7.214 5.276 8.227 1.00 81.12 113 LYS A C 1
ATOM 902 O O . LYS A 1 113 ? -6.056 4.918 8.018 1.00 81.12 113 LYS A O 1
ATOM 907 N N . LYS A 1 114 ? -8.124 5.329 7.247 1.00 85.88 114 LYS A N 1
ATOM 908 C CA . LYS A 1 114 ? -7.808 5.032 5.840 1.00 85.88 114 LYS A CA 1
ATOM 909 C C . LYS A 1 114 ? -6.824 6.048 5.251 1.00 85.88 114 LYS A C 1
ATOM 911 O O . LYS A 1 114 ? -5.930 5.643 4.509 1.00 85.88 114 LYS A O 1
ATOM 916 N N . LYS A 1 115 ? -6.956 7.336 5.588 1.00 87.94 115 LYS A N 1
ATOM 917 C CA . LYS A 1 115 ? -6.042 8.404 5.157 1.00 87.94 115 LYS A CA 1
ATOM 918 C C . LYS A 1 115 ? -4.629 8.175 5.703 1.00 87.94 115 LYS A C 1
ATOM 920 O O . LYS A 1 115 ? -3.703 8.057 4.907 1.00 87.94 115 LYS A O 1
ATOM 925 N N . GLN A 1 116 ? -4.491 7.957 7.011 1.00 88.19 116 GLN A N 1
ATOM 926 C CA . GLN A 1 116 ? -3.209 7.643 7.655 1.00 88.19 116 GLN A CA 1
ATOM 927 C C . GLN A 1 116 ? -2.571 6.369 7.086 1.00 88.19 116 GLN A C 1
ATOM 929 O O . GLN A 1 116 ? -1.367 6.320 6.840 1.00 88.19 116 GLN A O 1
ATOM 934 N N . TYR A 1 117 ? -3.370 5.332 6.816 1.00 93.81 117 TYR A N 1
ATOM 935 C CA . TYR A 1 117 ? -2.868 4.114 6.180 1.00 93.81 117 TYR A CA 1
ATOM 936 C C . TYR A 1 117 ? -2.321 4.385 4.770 1.00 93.81 117 TYR A C 1
ATOM 938 O O . TYR A 1 117 ? -1.234 3.916 4.431 1.00 93.81 117 TYR A O 1
ATOM 946 N N . ARG A 1 118 ? -3.039 5.168 3.952 1.00 93.19 118 ARG A N 1
ATOM 947 C CA . ARG A 1 118 ? -2.579 5.570 2.611 1.00 93.19 118 ARG A CA 1
ATOM 948 C C . ARG A 1 118 ? -1.307 6.415 2.677 1.00 93.19 118 ARG A C 1
ATOM 950 O O . ARG A 1 118 ? -0.403 6.188 1.881 1.00 93.19 118 ARG A O 1
ATOM 957 N N . GLU A 1 119 ? -1.213 7.348 3.618 1.00 94.25 119 GLU A N 1
ATOM 958 C CA . GLU A 1 119 ? -0.012 8.163 3.844 1.00 94.25 119 GLU A CA 1
ATOM 959 C C . GLU A 1 119 ? 1.184 7.297 4.246 1.00 94.25 119 GLU A C 1
ATOM 961 O O . GLU A 1 119 ? 2.242 7.395 3.627 1.00 94.25 119 GLU A O 1
ATOM 966 N N . LYS A 1 120 ? 0.994 6.356 5.178 1.00 97.06 120 LYS A N 1
ATOM 967 C CA . LYS A 1 120 ? 2.034 5.401 5.582 1.00 97.06 120 LYS A CA 1
ATOM 968 C C . LYS A 1 120 ? 2.502 4.529 4.414 1.00 97.06 120 LYS A C 1
ATOM 970 O O . LYS A 1 120 ? 3.692 4.253 4.291 1.00 97.06 120 LYS A O 1
ATOM 975 N N . GLN A 1 121 ? 1.595 4.105 3.532 1.00 95.81 121 GLN A N 1
ATOM 976 C CA . GLN A 1 121 ? 1.962 3.361 2.320 1.00 95.81 121 GLN A CA 1
ATOM 977 C C . GLN A 1 121 ? 2.735 4.227 1.316 1.00 95.81 121 GLN A C 1
ATOM 979 O O . GLN A 1 121 ? 3.734 3.768 0.762 1.00 95.81 121 GLN A O 1
ATOM 984 N N . LYS A 1 122 ? 2.336 5.492 1.125 1.00 97.38 122 LYS A N 1
ATOM 985 C CA . LYS A 1 122 ? 3.077 6.454 0.292 1.00 97.38 122 LYS A CA 1
ATOM 986 C C . LYS A 1 122 ? 4.487 6.696 0.833 1.00 97.38 122 LYS A C 1
ATOM 988 O O . LYS A 1 122 ? 5.439 6.662 0.062 1.00 97.38 122 LYS A O 1
ATOM 993 N N . GLN A 1 123 ? 4.633 6.883 2.144 1.00 95.81 123 GLN A N 1
ATOM 994 C CA . GLN A 1 123 ? 5.936 7.043 2.796 1.00 95.81 123 GLN A CA 1
ATOM 995 C C . GLN A 1 123 ? 6.812 5.803 2.617 1.00 95.81 123 GLN A C 1
ATOM 997 O O . GLN A 1 123 ? 7.968 5.931 2.234 1.00 95.81 123 GLN A O 1
ATOM 1002 N N . LYS A 1 124 ? 6.259 4.595 2.793 1.00 97.00 124 LYS A N 1
ATOM 1003 C CA . LYS A 1 124 ? 6.995 3.345 2.545 1.00 97.00 124 LYS A CA 1
ATOM 1004 C C . LYS A 1 124 ? 7.469 3.214 1.101 1.00 97.00 124 LYS A C 1
ATOM 1006 O O . LYS 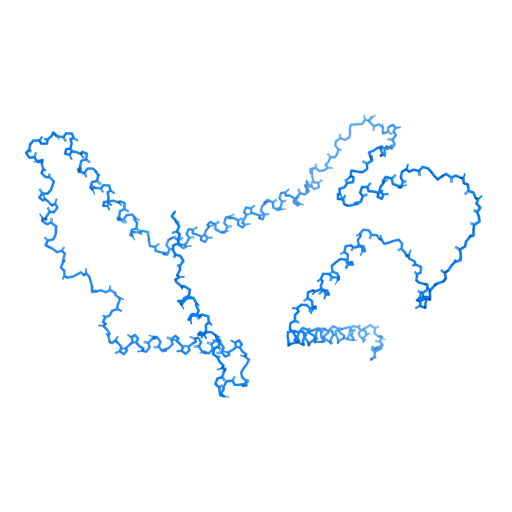A 1 124 ? 8.592 2.780 0.874 1.00 97.00 124 LYS A O 1
ATOM 1011 N N . GLN A 1 125 ? 6.635 3.579 0.126 1.00 95.38 125 GLN A N 1
ATOM 1012 C CA . GLN A 1 125 ? 7.049 3.570 -1.278 1.00 95.38 125 GLN A CA 1
ATOM 1013 C C . GLN A 1 125 ? 8.145 4.597 -1.557 1.00 95.38 125 GLN A C 1
ATOM 1015 O O . GLN A 1 125 ? 9.116 4.256 -2.225 1.00 95.38 125 GLN A O 1
ATOM 1020 N N . LYS A 1 126 ? 8.019 5.819 -1.022 1.00 95.62 126 LYS A N 1
ATOM 1021 C CA . LYS A 1 126 ? 9.062 6.846 -1.132 1.00 95.62 126 LYS A CA 1
ATOM 1022 C C . LYS A 1 126 ? 10.373 6.374 -0.511 1.00 95.62 126 LYS A C 1
ATOM 1024 O O . LYS A 1 126 ? 11.385 6.431 -1.183 1.00 95.62 126 LYS A O 1
ATOM 1029 N N . ALA A 1 127 ? 10.339 5.820 0.700 1.00 95.69 127 ALA A N 1
ATOM 1030 C CA . ALA A 1 127 ? 11.519 5.279 1.370 1.00 95.69 127 ALA A CA 1
ATOM 1031 C C . ALA A 1 127 ? 12.151 4.117 0.591 1.00 95.69 127 ALA A C 1
ATOM 1033 O O . ALA A 1 127 ? 13.366 4.037 0.480 1.00 95.69 127 ALA A O 1
ATOM 1034 N N . LYS A 1 128 ? 11.340 3.230 -0.002 1.00 95.50 128 LYS A N 1
ATOM 1035 C CA . LYS A 1 128 ? 11.855 2.151 -0.855 1.00 95.50 128 LYS A CA 1
ATOM 1036 C C . LYS A 1 128 ? 12.510 2.698 -2.124 1.00 95.50 128 LYS A C 1
ATOM 1038 O O . LYS A 1 128 ? 13.562 2.207 -2.503 1.00 95.50 128 LYS A O 1
ATOM 1043 N N . ARG A 1 129 ? 11.891 3.692 -2.769 1.00 90.81 129 ARG A N 1
ATOM 1044 C CA . ARG A 1 129 ? 12.455 4.358 -3.949 1.00 90.81 129 ARG A CA 1
ATOM 1045 C C . ARG A 1 129 ? 13.748 5.086 -3.592 1.00 90.81 129 ARG A C 1
ATOM 1047 O O . ARG A 1 129 ? 14.712 4.938 -4.316 1.00 90.81 129 ARG A O 1
ATOM 1054 N N . GLN A 1 130 ? 13.771 5.801 -2.474 1.00 90.38 130 GLN A N 1
ATOM 1055 C CA . GLN A 1 130 ? 14.950 6.502 -1.980 1.00 90.38 130 GLN A CA 1
ATOM 1056 C C . GLN A 1 130 ? 16.092 5.525 -1.701 1.00 90.38 130 GLN A C 1
ATOM 1058 O O . GLN A 1 130 ? 17.170 5.695 -2.240 1.00 90.38 130 GLN A O 1
ATOM 1063 N N . ARG A 1 131 ? 15.820 4.425 -0.992 1.00 89.94 131 ARG A N 1
ATOM 1064 C CA . ARG A 1 131 ? 16.807 3.364 -0.770 1.00 89.94 131 ARG A CA 1
ATOM 1065 C C . ARG A 1 131 ? 17.317 2.755 -2.077 1.00 89.94 131 ARG A C 1
ATOM 1067 O O . ARG A 1 131 ? 18.485 2.430 -2.174 1.00 89.94 131 ARG A O 1
ATOM 1074 N N . GLN A 1 132 ? 16.451 2.593 -3.078 1.00 86.88 132 GLN A N 1
ATOM 1075 C CA . GLN A 1 132 ? 16.865 2.130 -4.405 1.00 86.88 132 GLN A CA 1
ATOM 1076 C C . GLN A 1 132 ? 17.696 3.170 -5.153 1.00 86.88 132 GLN A C 1
ATOM 1078 O O . GLN A 1 132 ? 18.569 2.776 -5.902 1.00 86.88 132 GLN A O 1
ATOM 1083 N N . ILE A 1 133 ? 17.431 4.464 -4.972 1.00 85.62 133 ILE A N 1
ATOM 1084 C CA . ILE A 1 133 ? 18.241 5.550 -5.534 1.00 85.62 133 ILE A CA 1
ATOM 1085 C C . ILE A 1 133 ? 19.581 5.646 -4.806 1.00 85.62 133 ILE A C 1
ATOM 1087 O O . ILE A 1 133 ? 20.569 5.910 -5.453 1.00 85.62 133 ILE A O 1
ATOM 1091 N N . GLU A 1 134 ? 19.649 5.383 -3.506 1.00 84.19 134 GLU A N 1
ATOM 1092 C CA . GLU A 1 134 ? 20.910 5.323 -2.753 1.00 84.19 134 GLU A CA 1
ATOM 1093 C C . GLU A 1 134 ? 21.717 4.060 -3.090 1.00 84.19 134 GLU A C 1
ATOM 1095 O O . GLU A 1 134 ? 22.937 4.094 -3.145 1.00 84.19 134 GLU A O 1
ATOM 1100 N N . GLU A 1 135 ? 21.043 2.933 -3.335 1.00 82.31 135 GLU A N 1
ATOM 1101 C CA . GLU A 1 135 ? 21.681 1.660 -3.698 1.00 82.31 135 GLU A CA 1
ATOM 1102 C C . GLU A 1 135 ? 22.081 1.601 -5.183 1.00 82.31 135 GLU A C 1
ATOM 1104 O O . GLU A 1 135 ? 23.107 1.017 -5.520 1.00 82.31 135 GLU A O 1
ATOM 1109 N N . ALA A 1 136 ? 21.276 2.186 -6.078 1.00 77.50 136 ALA A N 1
ATOM 1110 C CA . ALA A 1 136 ? 21.562 2.294 -7.513 1.00 77.50 136 ALA A CA 1
ATOM 1111 C C . ALA A 1 136 ? 22.315 3.579 -7.875 1.00 77.50 136 ALA A C 1
ATOM 1113 O O . ALA A 1 136 ? 22.911 3.652 -8.949 1.00 77.50 136 ALA A O 1
ATOM 1114 N N . GLY A 1 137 ? 22.296 4.565 -6.982 1.00 59.50 137 GLY A N 1
ATOM 1115 C CA . GLY A 1 137 ? 23.215 5.688 -6.919 1.00 59.50 137 GLY A CA 1
ATOM 1116 C C . GLY A 1 137 ? 24.574 5.151 -6.523 1.00 59.50 137 GLY A C 1
ATOM 1117 O O . GLY A 1 137 ? 25.066 5.349 -5.416 1.00 59.50 137 GLY A O 1
ATOM 1118 N N . ALA A 1 138 ? 25.183 4.452 -7.478 1.00 58.03 138 ALA A N 1
ATOM 1119 C CA . ALA A 1 138 ? 26.582 4.661 -7.763 1.00 58.03 138 ALA A CA 1
ATOM 1120 C C . ALA A 1 138 ? 26.874 6.142 -7.514 1.00 58.03 138 ALA A C 1
ATOM 1122 O O . ALA A 1 138 ? 26.176 6.982 -8.084 1.00 58.03 138 ALA A O 1
ATOM 1123 N N . ARG A 1 139 ? 27.816 6.409 -6.600 1.00 61.47 139 ARG A N 1
ATOM 1124 C CA . ARG A 1 139 ? 28.448 7.715 -6.385 1.00 61.47 139 ARG A CA 1
ATOM 1125 C C . ARG A 1 139 ? 28.330 8.532 -7.671 1.00 61.47 139 ARG A C 1
ATOM 1127 O O . ARG A 1 139 ? 28.767 8.054 -8.722 1.00 61.47 139 ARG A O 1
ATOM 1134 N N . ASP A 1 140 ? 27.651 9.675 -7.601 1.00 66.19 140 ASP A N 1
ATOM 1135 C CA . ASP A 1 140 ? 27.509 10.554 -8.756 1.00 66.19 140 ASP A CA 1
ATOM 1136 C C . ASP A 1 140 ? 28.900 10.770 -9.369 1.00 66.19 140 ASP A C 1
ATOM 1138 O O . ASP A 1 140 ? 29.902 10.747 -8.657 1.00 66.19 140 ASP A O 1
ATOM 1142 N N . TRP A 1 141 ? 28.996 10.934 -10.690 1.00 62.78 141 TRP A N 1
ATOM 1143 C CA . TRP A 1 141 ? 30.290 11.105 -11.372 1.00 62.78 141 TRP A CA 1
ATOM 1144 C C . TRP A 1 141 ? 31.154 12.224 -10.759 1.00 62.78 141 TRP A C 1
ATOM 1146 O O . TRP A 1 141 ? 32.375 12.193 -10.881 1.00 62.78 141 TRP A O 1
ATOM 1156 N N . ASP A 1 142 ? 30.530 13.170 -10.054 1.00 68.69 142 ASP A N 1
ATOM 1157 C CA . ASP A 1 142 ? 31.194 14.211 -9.275 1.00 68.69 142 ASP A CA 1
ATOM 1158 C C . ASP A 1 142 ? 31.911 13.716 -8.003 1.00 68.69 142 ASP A C 1
ATOM 1160 O O . ASP A 1 142 ? 32.924 14.307 -7.635 1.00 68.69 142 ASP A O 1
ATOM 1164 N N . ASP A 1 143 ? 31.457 12.621 -7.385 1.00 67.12 143 ASP A N 1
ATOM 1165 C CA . ASP A 1 143 ? 32.085 11.947 -6.233 1.00 67.12 143 ASP A CA 1
ATOM 1166 C C . ASP A 1 143 ? 33.142 10.898 -6.657 1.00 67.12 143 ASP A C 1
ATOM 1168 O O . ASP A 1 143 ? 33.814 10.312 -5.807 1.00 67.12 143 ASP A O 1
ATOM 1172 N N . LEU A 1 144 ? 33.299 10.632 -7.963 1.00 69.12 144 LEU A N 1
ATOM 1173 C CA . LEU A 1 144 ? 34.324 9.739 -8.544 1.00 69.12 144 LEU A CA 1
ATOM 1174 C C . LEU A 1 144 ? 35.608 10.483 -8.950 1.00 69.12 144 LEU A C 1
ATOM 1176 O O . LEU A 1 144 ? 36.349 10.029 -9.823 1.00 69.12 144 LEU A O 1
ATOM 1180 N N . ARG A 1 145 ? 35.887 11.646 -8.360 1.00 74.94 145 ARG A N 1
ATOM 1181 C CA . ARG A 1 145 ? 37.154 12.338 -8.612 1.00 74.94 145 ARG A CA 1
ATOM 1182 C C . ARG A 1 145 ? 38.259 11.654 -7.816 1.00 74.94 145 ARG A C 1
ATOM 1184 O O . ARG A 1 145 ? 38.364 11.843 -6.609 1.00 74.94 145 ARG A O 1
ATOM 1191 N N . ASP A 1 146 ? 39.078 10.866 -8.506 1.00 74.00 146 ASP A N 1
ATOM 1192 C CA . ASP A 1 146 ? 40.333 10.369 -7.950 1.00 74.00 146 ASP A CA 1
ATOM 1193 C C . ASP A 1 146 ? 41.297 11.552 -7.797 1.00 74.00 146 ASP A C 1
ATOM 1195 O O . ASP A 1 146 ? 41.867 12.058 -8.767 1.00 74.00 146 ASP A O 1
ATOM 1199 N N . GLU A 1 147 ? 41.475 12.016 -6.562 1.00 78.50 147 GLU A N 1
ATOM 1200 C CA . GLU A 1 147 ? 42.545 12.943 -6.199 1.00 78.50 147 GLU A CA 1
ATOM 1201 C C . GLU A 1 147 ? 43.888 12.194 -6.202 1.00 78.50 147 GLU A C 1
ATOM 1203 O O . GLU A 1 147 ? 44.448 11.867 -5.156 1.00 78.50 147 GLU A O 1
ATOM 1208 N N . VAL A 1 148 ? 44.406 11.887 -7.395 1.00 74.31 148 VAL A N 1
ATOM 1209 C CA . VAL A 1 148 ? 45.737 11.285 -7.547 1.00 74.31 148 VAL A CA 1
ATOM 1210 C C . VAL A 1 148 ? 46.783 12.359 -7.269 1.00 74.31 148 VAL A C 1
ATOM 1212 O O . VAL A 1 148 ? 46.882 13.360 -7.986 1.00 74.31 148 VAL A O 1
ATOM 1215 N N . LYS A 1 149 ? 47.578 12.172 -6.214 1.00 81.69 149 LYS A N 1
ATOM 1216 C CA . LYS A 1 149 ? 48.688 13.079 -5.909 1.00 81.69 149 LYS A CA 1
ATOM 1217 C C . LYS A 1 149 ? 49.786 12.887 -6.952 1.00 81.69 149 LYS A C 1
ATOM 1219 O O . LYS A 1 149 ? 50.176 11.767 -7.270 1.00 81.69 149 LYS A O 1
ATOM 1224 N N . PHE A 1 150 ? 50.292 13.996 -7.483 1.00 68.81 150 PHE A N 1
ATOM 1225 C CA . PHE A 1 150 ? 51.358 13.996 -8.481 1.00 68.81 150 PHE A CA 1
ATOM 1226 C C . PHE A 1 150 ? 52.601 13.281 -7.921 1.00 68.81 150 PHE A C 1
ATOM 1228 O O . PHE A 1 150 ? 53.209 13.765 -6.967 1.00 68.81 150 PHE A O 1
ATOM 1235 N N . GLY A 1 151 ? 52.939 12.114 -8.479 1.00 74.88 151 GLY A N 1
ATOM 1236 C CA . GLY A 1 151 ? 54.053 11.271 -8.023 1.00 74.88 151 GLY A CA 1
ATOM 1237 C C . GLY A 1 151 ? 53.689 9.816 -7.707 1.00 74.88 151 GLY A C 1
ATOM 1238 O O . GLY A 1 151 ? 54.596 8.994 -7.622 1.00 74.88 151 GLY A O 1
ATOM 1239 N N . GLU A 1 152 ? 52.402 9.460 -7.594 1.00 73.12 152 GLU A N 1
ATOM 1240 C CA . GLU A 1 152 ? 51.980 8.049 -7.587 1.00 73.12 152 GLU A CA 1
ATOM 1241 C C . GLU A 1 152 ? 52.054 7.477 -9.011 1.00 73.12 152 GLU A C 1
ATOM 1243 O O . GLU A 1 152 ? 51.117 7.560 -9.804 1.00 73.12 152 GLU A O 1
ATOM 1248 N N . VAL A 1 153 ? 53.212 6.917 -9.357 1.00 72.19 153 VAL A N 1
ATOM 1249 C CA . VAL A 1 153 ? 53.367 6.044 -10.524 1.00 72.19 153 VAL A CA 1
ATOM 1250 C C . VAL A 1 153 ? 52.935 4.642 -10.095 1.00 72.19 153 VAL A C 1
ATOM 1252 O O . VAL A 1 153 ? 53.416 4.120 -9.095 1.00 72.19 153 VAL A O 1
ATOM 1255 N N . ALA A 1 154 ? 51.995 4.034 -10.819 1.00 68.00 154 ALA A N 1
ATOM 1256 C CA . ALA A 1 154 ? 51.549 2.674 -10.537 1.00 68.00 154 ALA A CA 1
ATOM 1257 C C . ALA A 1 154 ? 52.686 1.676 -10.832 1.00 68.00 154 ALA A C 1
ATOM 1259 O O . ALA A 1 154 ? 52.936 1.353 -11.992 1.00 68.00 154 ALA A O 1
ATOM 1260 N N . ASP A 1 155 ? 53.361 1.192 -9.786 1.00 73.06 155 ASP A N 1
ATOM 1261 C CA . ASP A 1 155 ? 54.553 0.330 -9.882 1.00 73.06 155 ASP A CA 1
ATOM 1262 C C . ASP A 1 155 ? 54.316 -1.007 -10.613 1.00 73.06 155 ASP A C 1
ATOM 1264 O O . ASP A 1 155 ? 55.246 -1.585 -11.175 1.00 73.06 155 ASP A O 1
ATOM 1268 N N . ALA A 1 156 ? 53.081 -1.515 -10.646 1.00 76.06 156 ALA A N 1
ATOM 1269 C CA . ALA A 1 156 ? 52.709 -2.685 -11.438 1.00 76.06 156 ALA A CA 1
ATOM 1270 C C . ALA A 1 156 ? 51.187 -2.754 -11.637 1.00 76.06 156 ALA A C 1
ATOM 1272 O O . ALA A 1 156 ? 50.432 -2.344 -10.748 1.00 76.06 156 ALA A O 1
ATOM 1273 N N . PRO A 1 157 ? 50.696 -3.317 -12.759 1.00 79.81 157 PRO A N 1
ATOM 1274 C CA . PRO A 1 157 ? 49.279 -3.630 -12.878 1.00 79.81 157 PRO A CA 1
ATOM 1275 C C . PRO A 1 157 ? 48.872 -4.596 -11.751 1.00 79.81 157 PRO A C 1
ATOM 1277 O O . PRO A 1 157 ? 49.610 -5.544 -11.462 1.00 79.81 157 PRO A O 1
ATOM 1280 N N . PRO A 1 158 ? 47.707 -4.393 -11.107 1.00 77.56 158 PRO A N 1
ATOM 1281 C CA . PRO A 1 158 ? 47.271 -5.254 -10.019 1.00 77.56 158 PRO A CA 1
ATOM 1282 C C . PRO A 1 158 ? 47.118 -6.690 -10.523 1.00 77.56 158 PRO A C 1
ATOM 1284 O O . PRO A 1 158 ? 46.339 -6.973 -11.437 1.00 77.56 158 PRO A O 1
ATOM 1287 N N . THR A 1 159 ? 47.852 -7.617 -9.915 1.00 80.50 159 THR A N 1
ATOM 1288 C CA . THR A 1 159 ? 47.702 -9.044 -10.187 1.00 80.50 159 THR A CA 1
ATOM 1289 C C . THR A 1 159 ? 46.529 -9.577 -9.367 1.00 80.50 159 THR A C 1
ATOM 1291 O O . THR A 1 159 ? 46.492 -9.480 -8.140 1.00 80.50 159 THR A O 1
ATOM 1294 N N . ILE A 1 160 ? 45.514 -10.119 -10.044 1.00 72.88 160 ILE A N 1
ATOM 1295 C CA . ILE A 1 160 ? 44.350 -10.716 -9.379 1.00 72.88 160 ILE A CA 1
ATOM 1296 C C . ILE A 1 160 ? 44.789 -12.059 -8.781 1.00 72.88 160 ILE A C 1
ATOM 1298 O O . ILE A 1 160 ? 44.717 -13.099 -9.428 1.00 72.88 160 ILE A O 1
ATOM 1302 N N . THR A 1 161 ? 45.261 -12.034 -7.536 1.00 73.94 161 THR A N 1
ATOM 1303 C CA . THR A 1 161 ? 45.643 -13.230 -6.758 1.00 73.94 161 THR A CA 1
ATOM 1304 C C . THR A 1 161 ? 44.453 -13.875 -6.041 1.00 73.94 161 THR A C 1
ATOM 1306 O O . THR A 1 161 ? 44.550 -14.983 -5.514 1.00 73.94 161 THR A O 1
ATOM 1309 N N . ALA A 1 162 ? 43.302 -13.196 -6.018 1.00 77.56 162 ALA A N 1
ATOM 1310 C CA . ALA A 1 162 ? 42.114 -13.657 -5.319 1.00 77.56 162 ALA A CA 1
ATOM 1311 C C . ALA A 1 162 ? 41.386 -14.753 -6.112 1.00 77.56 162 ALA A C 1
ATOM 1313 O O . ALA A 1 162 ? 40.699 -14.488 -7.100 1.00 77.56 162 ALA A O 1
ATOM 1314 N N . VAL A 1 163 ? 41.483 -15.992 -5.628 1.00 75.38 163 VAL A N 1
ATOM 1315 C CA . VAL A 1 163 ? 40.699 -17.118 -6.147 1.00 75.38 163 VAL A CA 1
ATOM 1316 C C . VAL A 1 163 ? 39.208 -16.869 -5.863 1.00 75.38 163 VAL A C 1
ATOM 1318 O O . VAL A 1 163 ? 38.829 -16.643 -4.706 1.00 75.38 163 VAL A O 1
ATOM 1321 N N . PRO A 1 164 ? 38.326 -16.909 -6.879 1.00 75.38 164 PRO A N 1
ATOM 1322 C CA . PRO A 1 164 ? 36.908 -16.637 -6.687 1.00 75.38 164 PRO A CA 1
ATOM 1323 C C . PRO A 1 164 ? 36.267 -17.660 -5.740 1.00 75.38 164 PRO A C 1
ATOM 1325 O O . PRO A 1 164 ? 36.388 -18.874 -5.900 1.00 75.38 164 PRO A O 1
ATOM 1328 N N . LYS A 1 165 ? 35.522 -17.165 -4.745 1.00 76.19 165 LYS A N 1
ATOM 1329 C CA . LYS A 1 165 ? 34.843 -18.004 -3.749 1.00 76.19 165 LYS A CA 1
ATOM 1330 C C . LYS A 1 165 ? 33.648 -18.731 -4.378 1.00 76.19 165 LYS A C 1
ATOM 1332 O O . LYS A 1 165 ? 32.585 -18.136 -4.559 1.00 76.19 165 LYS A O 1
ATOM 1337 N N . ALA A 1 166 ? 33.789 -20.030 -4.652 1.00 72.69 166 ALA A N 1
ATOM 1338 C CA . ALA A 1 166 ? 32.692 -20.863 -5.150 1.00 72.69 166 ALA A CA 1
ATOM 1339 C C . ALA A 1 166 ? 31.508 -20.901 -4.162 1.00 72.69 166 ALA A C 1
ATOM 1341 O O . ALA A 1 166 ? 31.636 -21.333 -3.009 1.00 72.69 166 ALA A O 1
ATOM 1342 N N . ARG A 1 167 ? 30.324 -20.482 -4.625 1.00 66.00 167 ARG A N 1
ATOM 1343 C CA . ARG A 1 167 ? 29.052 -20.609 -3.898 1.00 66.00 167 ARG A CA 1
ATOM 1344 C C . ARG A 1 167 ? 28.151 -21.624 -4.606 1.00 66.00 167 ARG A C 1
ATOM 1346 O O . ARG A 1 167 ? 27.918 -21.515 -5.803 1.00 66.00 167 ARG A O 1
ATOM 1353 N N . GLY A 1 168 ? 27.594 -22.573 -3.851 1.00 72.19 168 GLY A N 1
ATOM 1354 C CA . GLY A 1 168 ? 26.639 -23.564 -4.362 1.00 72.19 168 GLY A CA 1
ATOM 1355 C C . GLY A 1 168 ? 27.279 -24.847 -4.911 1.00 72.19 168 GLY A C 1
ATOM 1356 O O . GLY A 1 168 ? 28.319 -25.288 -4.425 1.00 72.19 168 GLY A O 1
ATOM 1357 N N . LYS A 1 169 ? 26.612 -25.480 -5.889 1.00 63.25 169 LYS A N 1
ATOM 1358 C CA . LYS A 1 169 ? 26.939 -26.824 -6.413 1.00 63.25 169 LYS A CA 1
ATOM 1359 C C . LYS A 1 169 ? 28.234 -26.891 -7.244 1.00 63.25 169 LYS A C 1
ATOM 1361 O O . LYS A 1 169 ? 28.710 -27.982 -7.512 1.00 63.25 169 LYS A O 1
ATOM 1366 N N . THR A 1 170 ? 28.830 -25.748 -7.575 1.00 59.94 170 THR A N 1
ATOM 1367 C CA . THR A 1 170 ? 30.026 -25.604 -8.428 1.00 59.94 170 THR A CA 1
ATOM 1368 C C . THR A 1 170 ? 31.358 -25.777 -7.687 1.00 59.94 170 THR A C 1
ATOM 1370 O O . THR A 1 170 ? 32.422 -25.584 -8.269 1.00 59.94 170 THR A O 1
ATOM 1373 N N . LYS A 1 171 ? 31.338 -26.146 -6.396 1.00 64.06 171 LYS A N 1
ATOM 1374 C CA . LYS A 1 171 ? 32.566 -26.397 -5.616 1.00 64.06 171 LYS A CA 1
ATOM 1375 C C . LYS A 1 171 ? 33.395 -27.571 -6.151 1.00 64.06 171 LYS A C 1
ATOM 1377 O O . LYS A 1 171 ? 34.609 -27.552 -5.993 1.00 64.06 171 LYS A O 1
ATOM 1382 N N . LYS A 1 172 ? 32.749 -28.579 -6.748 1.00 65.06 172 LYS A N 1
ATOM 1383 C CA . LYS A 1 172 ? 33.433 -29.760 -7.303 1.00 65.06 172 LYS A CA 1
ATOM 1384 C C . LYS A 1 172 ? 34.129 -29.430 -8.628 1.00 65.06 172 LYS A C 1
ATOM 1386 O O . LYS A 1 172 ? 35.289 -29.781 -8.800 1.00 65.06 172 LYS A O 1
ATOM 1391 N N . ASP A 1 173 ? 33.464 -28.650 -9.475 1.00 64.50 173 ASP A N 1
ATOM 1392 C CA . ASP A 1 173 ? 33.978 -28.259 -10.793 1.00 64.50 173 ASP A CA 1
ATOM 1393 C C . ASP A 1 173 ? 35.159 -27.276 -10.685 1.00 64.50 173 ASP A C 1
ATOM 1395 O O . ASP A 1 173 ? 36.137 -27.392 -11.419 1.00 64.50 173 ASP A O 1
ATOM 1399 N N . LEU A 1 174 ? 35.122 -26.342 -9.719 1.00 65.00 174 LEU A N 1
ATOM 1400 C CA . LEU A 1 174 ? 36.236 -25.409 -9.489 1.00 65.00 174 LEU A CA 1
ATOM 1401 C C . LEU A 1 174 ? 37.490 -26.131 -8.959 1.00 65.00 174 LEU A C 1
ATOM 1403 O O . LEU A 1 174 ? 38.604 -25.764 -9.317 1.00 65.00 174 LEU A O 1
ATOM 1407 N N . ALA A 1 175 ? 37.315 -27.169 -8.134 1.00 65.50 175 ALA A N 1
ATOM 1408 C CA . ALA A 1 175 ? 38.426 -27.966 -7.612 1.00 65.50 175 ALA A CA 1
ATOM 1409 C C . ALA A 1 175 ? 39.080 -28.842 -8.698 1.00 65.50 175 ALA A C 1
ATOM 1411 O O . ALA A 1 175 ? 40.296 -29.000 -8.691 1.00 65.50 175 ALA A O 1
ATOM 1412 N N . GLN A 1 176 ? 38.299 -29.358 -9.654 1.00 65.75 176 GLN A N 1
ATOM 1413 C CA . GLN A 1 176 ? 38.819 -30.086 -10.819 1.00 65.75 176 GLN A CA 1
ATOM 1414 C C . GLN A 1 176 ? 39.565 -29.176 -11.803 1.00 65.75 176 GLN A C 1
ATOM 1416 O O . GLN A 1 176 ? 40.582 -29.579 -12.354 1.00 65.75 176 GLN A O 1
ATOM 1421 N N . SER A 1 177 ? 39.106 -27.935 -11.987 1.00 64.81 177 SER A N 1
ATOM 1422 C CA . SER A 1 177 ? 39.752 -26.953 -12.872 1.00 64.81 177 SER A CA 1
ATOM 1423 C C . SER A 1 177 ? 41.110 -26.445 -12.368 1.00 64.81 177 SER A C 1
ATOM 1425 O O . SER A 1 177 ? 41.853 -25.856 -13.151 1.00 64.81 177 SER A O 1
ATOM 1427 N N . LEU A 1 178 ? 41.413 -26.602 -11.076 1.00 65.75 178 LEU A N 1
ATOM 1428 C CA . LEU A 1 178 ? 42.654 -26.128 -10.450 1.00 65.75 178 LEU A CA 1
ATOM 1429 C C . LEU A 1 178 ? 43.748 -27.205 -10.379 1.00 65.75 178 LEU A C 1
ATOM 1431 O O . LEU A 1 178 ? 44.838 -26.920 -9.887 1.00 65.75 178 LEU A O 1
ATOM 1435 N N . GLN A 1 179 ? 43.486 -28.428 -10.849 1.00 65.31 179 GLN A N 1
ATOM 1436 C CA . GLN A 1 179 ? 44.534 -29.440 -10.964 1.00 65.31 179 GLN A CA 1
ATOM 1437 C C . GLN A 1 179 ? 45.316 -29.239 -12.272 1.00 65.31 179 GLN A C 1
ATOM 1439 O O . GLN A 1 179 ? 44.695 -29.103 -13.328 1.00 65.31 179 GLN A O 1
ATOM 1444 N N . PRO A 1 180 ? 46.663 -29.208 -12.237 1.00 58.94 180 PRO A N 1
ATOM 1445 C CA . PRO A 1 180 ? 47.457 -29.149 -13.457 1.00 58.94 180 PRO A CA 1
ATOM 1446 C C . PRO A 1 180 ? 47.224 -30.427 -14.281 1.00 58.94 180 PRO A C 1
ATOM 1448 O O . PRO A 1 180 ? 47.091 -31.507 -13.695 1.00 58.94 180 PRO A O 1
ATOM 1451 N N . PRO A 1 181 ? 47.163 -30.340 -15.623 1.00 53.03 181 PRO A N 1
ATOM 1452 C CA . PRO A 1 181 ? 46.944 -31.510 -16.460 1.00 53.03 181 PRO A CA 1
ATOM 1453 C C . PRO A 1 181 ? 48.114 -32.481 -16.284 1.00 53.03 181 PRO A C 1
ATOM 1455 O O . PRO A 1 181 ? 49.251 -32.175 -16.641 1.00 53.03 181 PRO A O 1
ATOM 1458 N N . LEU A 1 182 ? 47.826 -33.657 -15.723 1.00 46.56 182 LEU A N 1
ATOM 1459 C CA . LEU A 1 182 ? 48.758 -34.775 -15.710 1.00 46.56 182 LEU A CA 1
ATOM 1460 C C . LEU A 1 182 ? 48.985 -35.205 -17.160 1.00 46.56 182 LEU A C 1
ATOM 1462 O O . LEU A 1 182 ? 48.087 -35.719 -17.825 1.00 46.56 182 LEU A O 1
ATOM 1466 N N . THR A 1 183 ? 50.192 -34.968 -17.656 1.00 51.19 183 THR A N 1
ATOM 1467 C CA . THR A 1 183 ? 50.684 -35.562 -18.892 1.00 51.19 183 THR A CA 1
ATOM 1468 C C . THR A 1 183 ? 50.718 -37.071 -18.708 1.00 51.19 183 THR A C 1
ATOM 1470 O O . THR A 1 183 ? 51.552 -37.553 -17.954 1.00 51.19 183 THR A O 1
ATOM 1473 N N . ASN A 1 184 ? 49.817 -37.796 -19.365 1.00 46.56 184 ASN A N 1
ATOM 1474 C CA . ASN A 1 184 ? 50.033 -39.174 -19.795 1.00 46.56 184 ASN A CA 1
ATOM 1475 C C . ASN A 1 184 ? 49.088 -39.474 -20.961 1.00 46.56 184 ASN A C 1
ATOM 1477 O O . ASN A 1 184 ? 47.870 -39.557 -20.815 1.00 46.56 184 ASN A O 1
ATOM 1481 N N . SER A 1 185 ? 49.682 -39.589 -22.140 1.00 46.88 185 SER A N 1
ATOM 1482 C CA . SER A 1 185 ? 49.081 -40.103 -23.359 1.00 46.88 185 SER A CA 1
ATOM 1483 C C . SER A 1 185 ? 49.026 -41.632 -23.311 1.00 46.88 185 SER A C 1
ATOM 1485 O O . SER A 1 185 ? 50.051 -42.274 -23.108 1.00 46.88 185 SER A O 1
ATOM 1487 N N . SER A 1 186 ? 47.850 -42.226 -23.540 1.00 40.56 186 SER A N 1
ATOM 1488 C CA . SER A 1 186 ? 47.645 -43.347 -24.484 1.00 40.56 186 SER A CA 1
ATOM 1489 C C . SER A 1 186 ? 46.257 -44.007 -24.363 1.00 40.56 186 SER A C 1
ATOM 1491 O O . SER A 1 186 ? 45.787 -44.315 -23.277 1.00 40.56 186 SER A O 1
ATOM 1493 N N . ALA A 1 187 ? 45.687 -44.270 -25.546 1.00 38.75 187 ALA A N 1
ATOM 1494 C CA . ALA A 1 187 ? 44.802 -45.385 -25.918 1.00 38.75 187 ALA A CA 1
ATOM 1495 C C . ALA A 1 187 ? 43.306 -45.411 -25.494 1.00 38.75 187 ALA A C 1
ATOM 1497 O O . ALA A 1 187 ? 42.941 -45.819 -24.402 1.00 38.75 187 ALA A O 1
ATOM 1498 N N . ALA A 1 188 ? 42.465 -45.054 -26.479 1.00 43.31 188 ALA A N 1
ATOM 1499 C CA . ALA A 1 188 ? 41.407 -45.862 -27.124 1.00 43.31 188 ALA A CA 1
ATOM 1500 C C . ALA A 1 188 ? 40.308 -46.597 -26.312 1.00 43.31 188 ALA A C 1
ATOM 1502 O O . ALA A 1 188 ? 40.599 -47.530 -25.575 1.00 43.31 188 ALA A O 1
ATOM 1503 N N . ALA A 1 189 ? 39.041 -46.255 -26.619 1.00 39.44 189 ALA A N 1
ATOM 1504 C CA . ALA A 1 189 ? 37.869 -47.125 -26.905 1.00 39.44 189 ALA A CA 1
ATOM 1505 C C . ALA A 1 189 ? 36.608 -46.222 -26.950 1.00 39.44 189 ALA A C 1
ATOM 1507 O O . ALA A 1 189 ? 36.307 -45.539 -25.977 1.00 39.44 189 ALA A O 1
ATOM 1508 N N . ASP A 1 190 ? 36.039 -45.901 -28.114 1.00 38.59 190 ASP A N 1
ATOM 1509 C CA . ASP A 1 190 ? 34.963 -46.619 -28.830 1.00 38.59 190 ASP A CA 1
ATOM 1510 C C . ASP A 1 190 ? 33.680 -46.896 -28.013 1.00 38.59 190 ASP A C 1
ATOM 1512 O O . ASP A 1 190 ? 33.683 -47.744 -27.125 1.00 38.59 190 ASP A O 1
ATOM 1516 N N . ALA A 1 191 ? 32.599 -46.167 -28.334 1.00 37.56 191 ALA A N 1
ATOM 1517 C CA . ALA A 1 191 ? 31.201 -46.632 -28.383 1.00 37.56 191 ALA A CA 1
ATOM 1518 C C . ALA A 1 191 ? 30.268 -45.456 -28.755 1.00 37.56 191 ALA A C 1
ATOM 1520 O O . ALA A 1 191 ? 30.212 -44.436 -28.065 1.00 37.56 191 ALA A O 1
ATOM 1521 N N . GLY A 1 192 ? 29.557 -45.593 -29.877 1.00 36.62 192 GLY A N 1
ATOM 1522 C CA . GLY A 1 192 ? 28.753 -44.544 -30.505 1.00 36.62 192 GLY A CA 1
ATOM 1523 C C . GLY A 1 192 ? 27.392 -44.230 -29.870 1.00 36.62 192 GLY A C 1
ATOM 1524 O O . GLY A 1 192 ? 26.848 -44.985 -29.069 1.00 36.62 192 GLY A O 1
ATOM 1525 N N . SER A 1 193 ? 26.828 -43.099 -30.299 1.00 35.69 193 SER A N 1
ATOM 1526 C CA . SER A 1 193 ? 25.385 -42.860 -30.426 1.00 35.69 193 SER A CA 1
ATOM 1527 C C . SER A 1 193 ? 25.164 -41.568 -31.218 1.00 35.69 193 SER A C 1
ATOM 1529 O O . SER A 1 193 ? 25.712 -40.519 -30.882 1.00 35.69 193 SER A O 1
ATOM 1531 N N . ASP A 1 194 ? 24.348 -41.679 -32.259 1.00 40.81 194 ASP A N 1
ATOM 1532 C CA . ASP A 1 194 ? 23.933 -40.671 -33.234 1.00 40.81 194 ASP A CA 1
ATOM 1533 C C . ASP A 1 194 ? 23.713 -39.247 -32.696 1.00 40.81 194 ASP A C 1
ATOM 1535 O O . ASP A 1 194 ? 22.950 -39.015 -31.757 1.00 40.81 194 ASP A O 1
ATOM 1539 N N . SER A 1 195 ? 24.304 -38.262 -33.380 1.00 40.34 195 SER A N 1
ATOM 1540 C CA . SER A 1 195 ? 23.830 -36.876 -33.341 1.00 40.34 195 SER A CA 1
ATOM 1541 C C . SER A 1 195 ? 23.966 -36.214 -34.712 1.00 40.34 195 SER A C 1
ATOM 1543 O O . SER A 1 195 ? 24.947 -35.546 -35.031 1.00 40.34 195 SER A O 1
ATOM 1545 N N . ASP A 1 196 ? 22.914 -36.354 -35.518 1.00 43.28 196 ASP A N 1
ATOM 1546 C CA . ASP A 1 196 ? 22.579 -35.336 -36.507 1.00 43.28 196 ASP A CA 1
ATOM 1547 C C . ASP A 1 196 ? 22.147 -34.065 -35.758 1.00 43.28 196 ASP A C 1
ATOM 1549 O O . ASP A 1 196 ? 20.984 -33.850 -35.417 1.00 43.28 196 ASP A O 1
ATOM 1553 N N . SER A 1 197 ? 23.117 -33.225 -35.414 1.00 43.19 197 SER A N 1
ATOM 1554 C CA . SER A 1 197 ? 22.848 -31.815 -35.175 1.00 43.19 197 SER A CA 1
ATOM 1555 C C . SER A 1 197 ? 24.061 -31.011 -35.602 1.00 43.19 197 SER A C 1
ATOM 1557 O O . SER A 1 197 ? 25.009 -30.829 -34.840 1.00 43.19 197 SER A O 1
ATOM 1559 N N . THR A 1 198 ? 24.024 -30.580 -36.862 1.00 44.50 198 THR A N 1
ATOM 1560 C CA . THR A 1 198 ? 24.692 -29.386 -37.398 1.00 44.50 198 THR A CA 1
ATOM 1561 C C . THR A 1 198 ? 25.620 -28.670 -36.410 1.00 44.50 198 THR A C 1
ATOM 1563 O O . THR A 1 198 ? 25.182 -27.956 -35.506 1.00 44.50 198 THR A O 1
ATOM 1566 N N . LEU A 1 199 ? 26.920 -28.842 -36.653 1.00 42.81 199 LEU A N 1
ATOM 1567 C CA . LEU A 1 199 ? 28.047 -28.137 -36.049 1.00 42.81 199 LEU A CA 1
ATOM 1568 C C . LEU A 1 199 ? 27.819 -26.616 -36.042 1.00 42.81 199 LEU A C 1
ATOM 1570 O O . LEU A 1 199 ? 28.245 -25.883 -36.934 1.00 42.81 199 LEU A O 1
ATOM 1574 N N . ARG A 1 200 ? 27.154 -26.114 -35.003 1.00 46.81 200 ARG A N 1
ATOM 1575 C CA . ARG A 1 200 ? 27.215 -24.707 -34.626 1.00 46.81 200 ARG A CA 1
ATOM 1576 C C . ARG A 1 200 ? 28.411 -24.561 -33.712 1.00 46.81 200 ARG A C 1
ATOM 1578 O O . ARG A 1 200 ? 28.353 -24.930 -32.544 1.00 46.81 200 ARG A O 1
ATOM 1585 N N . THR A 1 201 ? 29.487 -24.026 -34.273 1.00 45.12 201 THR A N 1
ATOM 1586 C CA . THR A 1 201 ? 30.640 -23.515 -33.537 1.00 45.12 201 THR A CA 1
ATOM 1587 C C . THR A 1 201 ? 30.146 -22.730 -32.320 1.00 45.12 201 THR A C 1
ATOM 1589 O O . THR A 1 201 ? 29.503 -21.682 -32.441 1.00 45.12 201 THR A O 1
ATOM 1592 N N . ALA A 1 202 ? 30.355 -23.297 -31.132 1.00 54.88 202 ALA A N 1
ATOM 1593 C CA . ALA A 1 202 ? 29.926 -22.706 -29.878 1.00 54.88 202 ALA A CA 1
ATOM 1594 C C . ALA A 1 202 ? 30.768 -21.451 -29.636 1.00 54.88 202 ALA A C 1
ATOM 1596 O O . ALA A 1 202 ? 31.874 -21.511 -29.105 1.00 54.88 202 ALA A O 1
ATOM 1597 N N . LYS A 1 203 ? 30.253 -20.298 -30.073 1.00 64.19 203 LYS A N 1
ATOM 1598 C CA . LYS A 1 203 ? 30.788 -19.000 -29.662 1.00 64.19 203 LYS A CA 1
ATOM 1599 C C . LYS A 1 203 ? 30.794 -18.973 -28.129 1.00 64.19 203 LYS A C 1
ATOM 1601 O O . LYS A 1 203 ? 29.786 -19.379 -27.541 1.00 64.19 203 LYS A O 1
ATOM 1606 N N . PRO A 1 204 ? 31.876 -18.517 -27.474 1.00 56.12 204 PRO A N 1
ATOM 1607 C CA . PRO A 1 204 ? 31.897 -18.415 -26.023 1.00 56.12 204 PRO A CA 1
ATOM 1608 C C . PRO A 1 204 ? 30.762 -17.482 -25.596 1.00 56.12 204 PRO A C 1
ATOM 1610 O O . PRO A 1 204 ? 30.752 -16.298 -25.929 1.00 56.12 204 PRO A O 1
ATOM 1613 N N . THR A 1 205 ? 29.756 -18.041 -24.923 1.00 65.44 205 THR A N 1
ATOM 1614 C CA . THR A 1 205 ? 28.585 -17.289 -24.471 1.00 65.44 205 THR A CA 1
ATOM 1615 C C . THR A 1 205 ? 29.039 -16.293 -23.421 1.00 65.44 205 THR A C 1
ATOM 1617 O O . THR A 1 205 ? 29.505 -16.692 -22.349 1.00 65.44 205 THR A O 1
ATOM 1620 N N . THR A 1 206 ? 28.911 -15.005 -23.718 1.00 78.25 206 THR A N 1
ATOM 1621 C CA . THR A 1 206 ? 29.231 -13.959 -22.751 1.00 78.25 206 THR A CA 1
ATOM 1622 C C . THR A 1 206 ? 28.259 -14.024 -21.566 1.00 78.25 206 THR A C 1
ATOM 1624 O O . THR A 1 206 ? 27.175 -14.611 -21.646 1.00 78.25 206 THR A O 1
ATOM 1627 N N . VAL A 1 207 ? 28.616 -13.405 -20.437 1.00 76.44 207 VAL A N 1
ATOM 1628 C CA . VAL A 1 207 ? 27.732 -13.323 -19.253 1.00 76.44 207 VAL A CA 1
ATOM 1629 C C . VAL A 1 207 ? 26.371 -12.707 -19.614 1.00 76.44 207 VAL A C 1
ATOM 1631 O O . VAL A 1 207 ? 25.333 -13.118 -19.091 1.00 76.44 207 VAL A O 1
ATOM 1634 N N . LEU A 1 208 ? 26.370 -11.764 -20.559 1.00 73.56 208 LEU A N 1
ATOM 1635 C CA . LEU A 1 208 ? 25.173 -11.093 -21.050 1.00 73.56 208 LEU A CA 1
ATOM 1636 C C . LEU A 1 208 ? 24.291 -12.039 -21.883 1.00 73.56 208 LEU A C 1
ATOM 1638 O O . LEU A 1 208 ? 23.076 -12.079 -21.676 1.00 73.56 208 LEU A O 1
ATOM 1642 N N . ASP A 1 209 ? 24.891 -12.876 -22.733 1.00 79.31 209 ASP A N 1
ATOM 1643 C CA . ASP A 1 209 ? 24.162 -13.889 -23.508 1.00 79.31 209 ASP A CA 1
ATOM 1644 C C . ASP A 1 209 ? 23.487 -14.917 -22.598 1.00 79.31 209 ASP A C 1
ATOM 1646 O O . ASP A 1 209 ? 22.335 -15.292 -22.823 1.00 79.31 209 ASP A O 1
ATOM 1650 N N . ARG A 1 210 ? 24.161 -15.316 -21.512 1.00 83.38 210 ARG A N 1
ATOM 1651 C CA . ARG A 1 210 ? 23.598 -16.242 -20.523 1.00 83.38 210 ARG A CA 1
ATOM 1652 C C . ARG A 1 210 ? 22.394 -15.642 -19.795 1.00 83.38 210 ARG A C 1
ATOM 1654 O O . ARG A 1 210 ? 21.373 -16.308 -19.648 1.00 83.38 210 ARG A O 1
ATOM 1661 N N . ALA A 1 211 ? 22.468 -14.368 -19.412 1.00 81.75 211 ALA A N 1
ATOM 1662 C CA . ALA A 1 211 ? 21.346 -13.672 -18.781 1.00 81.75 211 ALA A CA 1
ATOM 1663 C C . ALA A 1 211 ? 20.134 -13.533 -19.725 1.00 81.75 211 ALA A C 1
ATOM 1665 O O . ALA A 1 211 ? 18.983 -13.671 -19.293 1.00 81.75 211 ALA A O 1
ATOM 1666 N N . LEU A 1 212 ? 20.376 -13.297 -21.019 1.00 84.31 212 LEU A N 1
ATOM 1667 C CA . LEU A 1 212 ? 19.326 -13.265 -22.041 1.00 84.31 212 LEU A CA 1
ATOM 1668 C C . LEU A 1 212 ? 18.711 -14.650 -22.282 1.00 84.31 212 LEU A C 1
ATOM 1670 O O . LEU A 1 212 ? 17.495 -14.752 -22.463 1.00 84.31 212 LEU A O 1
ATOM 1674 N N . GLN A 1 213 ? 19.521 -15.709 -22.253 1.00 86.94 213 GLN A N 1
ATOM 1675 C CA . GLN A 1 213 ? 19.056 -17.092 -22.349 1.00 86.94 213 GLN A CA 1
ATOM 1676 C C . GLN A 1 213 ? 18.126 -17.436 -21.173 1.00 86.94 213 GLN A C 1
ATOM 1678 O O . GLN A 1 213 ? 16.990 -17.857 -21.386 1.00 86.94 213 GLN A O 1
ATOM 1683 N N . ASP A 1 214 ? 18.540 -17.122 -19.942 1.00 87.06 214 ASP A N 1
ATOM 1684 C CA . ASP A 1 214 ? 17.750 -17.367 -18.730 1.00 87.06 214 ASP A CA 1
ATOM 1685 C C . ASP A 1 214 ? 16.409 -16.614 -18.746 1.00 87.06 214 ASP A C 1
ATOM 1687 O O . ASP A 1 214 ? 15.377 -17.125 -18.302 1.00 87.06 214 ASP A O 1
ATOM 1691 N N . GLN A 1 215 ? 16.400 -15.380 -19.260 1.00 84.06 215 GLN A N 1
ATOM 1692 C CA . GLN A 1 215 ? 15.178 -14.597 -19.472 1.00 84.06 215 GLN A CA 1
ATOM 1693 C C . GLN A 1 215 ? 14.237 -15.283 -20.474 1.00 84.06 215 GLN A C 1
ATOM 1695 O O . GLN A 1 215 ? 13.032 -15.394 -20.220 1.00 84.06 215 GLN A O 1
ATOM 1700 N N . ARG A 1 216 ? 14.775 -15.778 -21.596 1.00 87.94 216 ARG A N 1
ATOM 1701 C CA . ARG A 1 216 ? 14.002 -16.508 -22.614 1.00 87.94 216 ARG A CA 1
ATOM 1702 C C . ARG A 1 216 ? 13.410 -17.794 -22.050 1.00 87.94 216 ARG A C 1
ATOM 1704 O O . ARG A 1 216 ? 12.223 -18.048 -22.258 1.00 87.94 216 ARG A O 1
ATOM 1711 N N . ASP A 1 217 ? 14.182 -18.549 -21.279 1.00 87.69 217 ASP A N 1
ATOM 1712 C CA . ASP A 1 217 ? 13.731 -19.808 -20.691 1.00 87.69 217 ASP A CA 1
ATOM 1713 C C . ASP A 1 217 ? 12.662 -19.597 -19.617 1.00 87.69 217 ASP A C 1
ATOM 1715 O O . ASP A 1 217 ? 11.642 -20.293 -19.620 1.00 87.69 217 ASP A O 1
ATOM 1719 N N . LYS A 1 218 ? 12.802 -18.573 -18.765 1.00 88.31 218 LYS A N 1
ATOM 1720 C CA . LYS A 1 218 ? 11.754 -18.180 -17.805 1.00 88.31 218 LYS A CA 1
ATOM 1721 C C . LYS A 1 218 ? 10.459 -17.794 -18.515 1.00 88.31 218 LYS A C 1
ATOM 1723 O O . LYS A 1 218 ? 9.383 -18.239 -18.118 1.00 88.31 218 LYS A O 1
ATOM 1728 N N . ASN A 1 219 ? 10.538 -17.004 -19.585 1.00 85.94 219 ASN A N 1
ATOM 1729 C CA . ASN A 1 219 ? 9.355 -16.625 -20.359 1.00 85.94 219 ASN A CA 1
ATOM 1730 C C . ASN A 1 219 ? 8.713 -17.839 -21.048 1.00 85.94 219 ASN A C 1
ATOM 1732 O O . ASN A 1 219 ? 7.489 -17.977 -21.029 1.00 85.94 219 ASN A O 1
ATOM 1736 N N . ARG A 1 220 ? 9.521 -18.774 -21.563 1.00 86.69 220 ARG A N 1
ATOM 1737 C CA . ARG A 1 220 ? 9.042 -20.037 -22.142 1.00 86.69 220 ARG A CA 1
ATOM 1738 C C . ARG A 1 220 ? 8.345 -20.917 -21.103 1.00 86.69 220 ARG A C 1
ATOM 1740 O O . ARG A 1 220 ? 7.296 -21.481 -21.398 1.00 86.69 220 ARG A O 1
ATOM 1747 N N . GLN A 1 221 ? 8.883 -21.016 -19.889 1.00 85.06 221 GLN A N 1
ATOM 1748 C CA . GLN A 1 221 ? 8.246 -21.747 -18.788 1.00 85.06 221 GLN A CA 1
ATOM 1749 C C . GLN A 1 221 ? 6.919 -21.104 -18.367 1.00 85.06 221 GLN A C 1
ATOM 1751 O O . GLN A 1 221 ? 5.932 -21.811 -18.175 1.00 85.06 221 GLN A O 1
ATOM 1756 N N . ARG A 1 222 ? 6.855 -19.768 -18.300 1.00 84.00 222 ARG A N 1
ATOM 1757 C CA . ARG A 1 222 ? 5.611 -19.045 -17.989 1.00 84.00 222 ARG A CA 1
ATOM 1758 C C . ARG A 1 222 ? 4.520 -19.298 -19.027 1.00 84.00 222 ARG A C 1
ATOM 1760 O O . ARG A 1 222 ? 3.374 -19.477 -18.638 1.00 84.00 222 ARG A O 1
ATOM 1767 N N . LEU A 1 223 ? 4.872 -19.366 -20.311 1.00 81.00 223 LEU A N 1
ATOM 1768 C CA . LEU A 1 223 ? 3.936 -19.691 -21.395 1.00 81.00 223 LEU A CA 1
ATOM 1769 C C . LEU A 1 223 ? 3.435 -21.143 -21.333 1.00 81.00 223 LEU A C 1
ATOM 1771 O O . LEU A 1 223 ? 2.278 -21.392 -21.655 1.00 81.00 223 LEU A O 1
ATOM 1775 N N . LYS A 1 224 ? 4.272 -22.092 -20.888 1.00 84.81 224 LYS A N 1
ATOM 1776 C CA . LYS A 1 224 ? 3.877 -23.504 -20.717 1.00 84.81 224 LYS A CA 1
ATOM 1777 C C . LYS A 1 224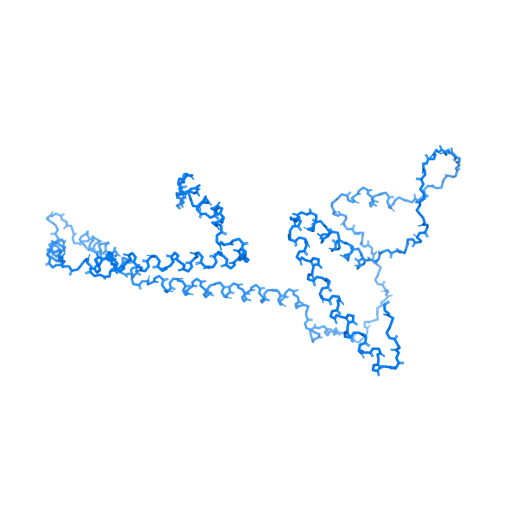 ? 2.857 -23.713 -19.592 1.00 84.81 224 LYS A C 1
ATOM 1779 O O . LYS A 1 224 ? 2.060 -24.634 -19.676 1.00 84.81 224 LYS A O 1
ATOM 1784 N N . GLY A 1 225 ? 2.883 -22.874 -18.554 1.00 83.31 225 GLY A N 1
ATOM 1785 C CA . GLY A 1 225 ? 1.944 -22.946 -17.427 1.00 83.31 225 GLY A CA 1
ATOM 1786 C C . GLY A 1 225 ? 0.625 -22.190 -17.632 1.00 83.31 225 GLY A C 1
ATOM 1787 O O . GLY A 1 225 ? -0.184 -22.138 -16.708 1.00 83.31 225 GLY A O 1
ATOM 1788 N N . MET A 1 226 ? 0.409 -21.556 -18.790 1.00 87.75 226 MET A N 1
ATOM 1789 C CA . MET A 1 226 ? -0.818 -20.807 -19.079 1.00 87.75 226 MET A CA 1
ATOM 1790 C C . MET A 1 226 ? -1.869 -21.677 -19.772 1.00 87.75 226 MET A C 1
ATOM 1792 O O . MET A 1 226 ? -1.544 -22.549 -20.571 1.00 87.75 226 MET A O 1
ATOM 1796 N N . SER A 1 227 ? -3.146 -21.384 -19.506 1.00 91.94 227 SER A N 1
ATOM 1797 C CA . SER A 1 227 ? -4.272 -21.960 -20.251 1.00 91.94 227 SER A CA 1
ATOM 1798 C C . SER A 1 227 ? -4.197 -21.590 -21.738 1.00 91.94 227 SER A C 1
ATOM 1800 O O . SER A 1 227 ? -3.809 -20.470 -22.085 1.00 91.94 227 SER A O 1
ATOM 1802 N N . GLU A 1 228 ? -4.620 -22.504 -22.614 1.00 89.75 228 GLU A N 1
ATOM 1803 C CA . GLU A 1 228 ? -4.615 -22.305 -24.069 1.00 89.75 228 GLU A CA 1
ATOM 1804 C C . GLU A 1 228 ? -5.393 -21.064 -24.513 1.00 89.75 228 GLU A C 1
ATOM 1806 O O . GLU A 1 228 ? -4.957 -20.364 -25.424 1.00 89.75 228 GLU A O 1
ATOM 1811 N N . ALA A 1 229 ? -6.505 -20.741 -23.847 1.00 88.00 229 ALA A N 1
ATOM 1812 C CA . ALA A 1 229 ? -7.288 -19.547 -24.162 1.00 88.00 229 ALA A CA 1
ATOM 1813 C C . ALA A 1 229 ? -6.469 -18.263 -23.951 1.00 88.00 229 ALA A C 1
ATOM 1815 O O . ALA A 1 229 ? -6.445 -17.385 -24.810 1.00 88.00 229 ALA A O 1
ATOM 1816 N N . THR A 1 230 ? -5.736 -18.176 -22.839 1.00 86.75 230 THR A N 1
ATOM 1817 C CA . THR A 1 230 ? -4.840 -17.047 -22.552 1.00 86.75 230 THR A CA 1
ATOM 1818 C C . THR A 1 230 ? -3.676 -16.999 -23.538 1.00 86.75 230 THR A C 1
ATOM 1820 O O . THR A 1 230 ? -3.276 -15.919 -23.964 1.00 86.75 230 THR A O 1
ATOM 1823 N N . ARG A 1 231 ? -3.151 -18.164 -23.936 1.00 88.94 231 ARG A N 1
ATOM 1824 C CA . ARG A 1 231 ? -2.071 -18.263 -24.923 1.00 88.94 231 ARG A CA 1
ATOM 1825 C C . ARG A 1 231 ? -2.501 -17.724 -26.291 1.00 88.94 231 ARG A C 1
ATOM 1827 O O . ARG A 1 231 ? -1.786 -16.903 -26.848 1.00 88.94 231 ARG A O 1
ATOM 1834 N N . ARG A 1 232 ? -3.705 -18.078 -26.760 1.00 90.69 232 ARG A N 1
ATOM 1835 C CA . ARG A 1 232 ? -4.287 -17.552 -28.010 1.00 90.69 232 ARG A CA 1
ATOM 1836 C C . ARG A 1 232 ? -4.423 -16.030 -27.999 1.00 90.69 232 ARG A C 1
ATOM 1838 O O . ARG A 1 232 ? -4.112 -15.396 -28.998 1.00 90.69 232 ARG A O 1
ATOM 1845 N N . VAL A 1 233 ? -4.839 -15.437 -26.877 1.00 93.56 233 VAL A N 1
ATOM 1846 C CA . VAL A 1 233 ? -4.932 -13.970 -26.749 1.00 93.56 233 VAL A CA 1
ATOM 1847 C C . VAL A 1 233 ? -3.551 -13.319 -26.866 1.00 93.56 233 VAL A C 1
ATOM 1849 O O . VAL A 1 233 ? -3.391 -12.359 -27.612 1.00 93.56 233 VAL A O 1
ATOM 1852 N N . LEU A 1 234 ? -2.539 -13.862 -26.183 1.00 91.94 234 LEU A N 1
ATOM 1853 C CA . LEU A 1 234 ? -1.170 -13.344 -26.275 1.00 91.94 234 LEU A CA 1
ATOM 1854 C C . LEU A 1 234 ? -0.580 -13.504 -27.682 1.00 91.94 234 LEU A C 1
ATOM 1856 O O . LEU A 1 234 ? 0.140 -12.619 -28.145 1.00 91.94 234 LEU A O 1
ATOM 1860 N N . ASP A 1 235 ? -0.893 -14.603 -28.368 1.00 92.44 235 ASP A N 1
ATOM 1861 C CA . ASP A 1 235 ? -0.454 -14.838 -29.744 1.00 92.44 235 ASP A CA 1
ATOM 1862 C C . ASP A 1 235 ? -1.126 -13.851 -30.716 1.00 92.44 235 ASP A C 1
ATOM 1864 O O . ASP A 1 235 ? -0.433 -13.232 -31.522 1.00 92.44 235 ASP A O 1
ATOM 1868 N N . GLN A 1 236 ? -2.429 -13.585 -30.567 1.00 95.69 236 GLN A N 1
ATOM 1869 C CA . GLN A 1 236 ? -3.144 -12.558 -31.341 1.00 95.69 236 GLN A CA 1
ATOM 1870 C C . GLN A 1 236 ? -2.589 -11.148 -31.099 1.00 95.69 236 GLN A C 1
ATOM 1872 O O . GLN A 1 236 ? -2.402 -10.372 -32.039 1.00 95.69 236 GLN A O 1
ATOM 1877 N N . GLU A 1 237 ? -2.296 -10.799 -29.844 1.00 94.44 237 GLU A N 1
ATOM 1878 C CA . GLU A 1 237 ? -1.666 -9.519 -29.511 1.00 94.44 237 GLU A CA 1
ATOM 1879 C C . GLU A 1 237 ? -0.277 -9.411 -30.148 1.00 94.44 237 GLU A C 1
ATOM 1881 O O . GLU A 1 237 ? 0.056 -8.384 -30.746 1.00 94.44 237 GLU A O 1
ATOM 1886 N N . ARG A 1 238 ? 0.517 -10.486 -30.088 1.00 94.19 238 ARG A N 1
ATOM 1887 C CA . ARG A 1 238 ? 1.843 -10.551 -30.707 1.00 94.19 238 ARG A CA 1
ATOM 1888 C C . ARG A 1 238 ? 1.762 -10.375 -32.221 1.00 94.19 238 ARG A C 1
ATOM 1890 O O . ARG A 1 238 ? 2.532 -9.587 -32.767 1.00 94.19 238 ARG A O 1
ATOM 1897 N N . GLU A 1 239 ? 0.844 -11.062 -32.892 1.00 95.62 239 GLU A N 1
ATOM 1898 C CA . GLU A 1 239 ? 0.625 -10.920 -34.334 1.00 95.62 239 GLU A CA 1
ATOM 1899 C C . GLU A 1 239 ? 0.210 -9.499 -34.704 1.00 95.62 239 GLU A C 1
ATOM 1901 O O . GLU A 1 239 ? 0.786 -8.918 -35.624 1.00 95.62 239 GLU A O 1
ATOM 1906 N N . ARG A 1 240 ? -0.698 -8.885 -33.936 1.00 96.12 240 ARG A N 1
ATOM 1907 C CA . ARG A 1 240 ? -1.118 -7.493 -34.145 1.00 96.12 240 ARG A CA 1
ATOM 1908 C C . ARG A 1 240 ? 0.051 -6.515 -34.028 1.00 96.12 240 ARG A C 1
ATOM 1910 O O . ARG A 1 240 ? 0.189 -5.620 -34.864 1.00 96.12 240 ARG A O 1
ATOM 1917 N N . VAL A 1 241 ? 0.910 -6.682 -33.020 1.00 95.38 241 VAL A N 1
ATOM 1918 C CA . VAL A 1 241 ? 2.105 -5.839 -32.841 1.00 95.38 241 VAL A CA 1
ATOM 1919 C C . VAL A 1 241 ? 3.112 -6.061 -33.968 1.00 95.38 241 VAL A C 1
ATOM 1921 O O . VAL A 1 241 ? 3.644 -5.092 -34.510 1.00 95.38 241 VAL A O 1
ATOM 1924 N N . ILE A 1 242 ? 3.358 -7.314 -34.360 1.00 93.31 242 ILE A N 1
ATOM 1925 C CA . ILE A 1 242 ? 4.270 -7.639 -35.463 1.00 93.31 242 ILE A CA 1
ATOM 1926 C C . ILE A 1 242 ? 3.751 -7.054 -36.776 1.00 93.31 242 ILE A C 1
ATOM 1928 O O . ILE A 1 242 ? 4.532 -6.450 -37.506 1.00 93.31 242 ILE A O 1
ATOM 1932 N N . ALA A 1 243 ? 2.456 -7.179 -37.066 1.00 93.50 243 ALA A N 1
ATOM 1933 C CA . ALA A 1 243 ? 1.835 -6.601 -38.251 1.00 93.50 243 ALA A CA 1
ATOM 1934 C C . ALA A 1 243 ? 1.974 -5.071 -38.265 1.00 93.50 243 ALA A C 1
ATOM 1936 O O . ALA A 1 243 ? 2.403 -4.502 -39.269 1.00 93.50 243 ALA A O 1
ATOM 1937 N N . GLY A 1 244 ? 1.716 -4.408 -37.132 1.00 95.00 244 GLY A N 1
ATOM 1938 C CA . GLY A 1 244 ? 1.926 -2.966 -36.986 1.00 95.00 244 GLY A CA 1
ATOM 1939 C C . GLY A 1 244 ? 3.382 -2.556 -37.224 1.00 95.00 244 GLY A C 1
ATOM 1940 O O . GLY A 1 244 ? 3.653 -1.637 -37.997 1.00 95.00 244 GLY A O 1
ATOM 1941 N N . TYR A 1 245 ? 4.335 -3.278 -36.629 1.00 95.06 245 TYR A N 1
ATOM 1942 C CA . TYR A 1 245 ? 5.762 -3.026 -36.834 1.00 95.06 245 TYR A CA 1
ATOM 1943 C C . TYR A 1 245 ? 6.188 -3.257 -38.289 1.00 95.06 245 TYR A C 1
ATOM 1945 O O . TYR A 1 245 ? 6.912 -2.436 -38.850 1.00 95.06 245 TYR A O 1
ATOM 1953 N N . ARG A 1 246 ? 5.718 -4.336 -38.927 1.00 93.44 246 ARG A N 1
ATOM 1954 C CA . ARG A 1 246 ? 5.978 -4.624 -40.345 1.00 93.44 246 ARG A CA 1
ATOM 1955 C C . ARG A 1 246 ? 5.422 -3.528 -41.245 1.00 93.44 246 ARG A C 1
ATOM 1957 O O . ARG A 1 246 ? 6.142 -3.079 -42.125 1.00 93.44 246 ARG A O 1
ATOM 1964 N N . ALA A 1 247 ? 4.212 -3.038 -40.986 1.00 92.31 247 ALA A N 1
ATOM 1965 C CA . ALA A 1 247 ? 3.623 -1.939 -41.745 1.00 92.31 247 ALA A CA 1
ATOM 1966 C C . ALA A 1 247 ? 4.436 -0.640 -41.605 1.00 92.31 247 ALA A C 1
ATOM 1968 O O . ALA A 1 247 ? 4.735 0.014 -42.601 1.00 92.31 247 ALA A O 1
ATOM 1969 N N . VAL A 1 248 ? 4.851 -0.278 -40.385 1.00 93.44 248 VAL A N 1
ATOM 1970 C CA . VAL A 1 248 ? 5.716 0.894 -40.150 1.00 93.44 248 VAL A CA 1
ATOM 1971 C C . VAL A 1 248 ? 7.069 0.724 -40.839 1.00 93.44 248 VAL A C 1
ATOM 1973 O O . VAL A 1 248 ? 7.559 1.649 -41.486 1.00 93.44 248 VAL A O 1
ATOM 1976 N N . LYS A 1 249 ? 7.664 -0.467 -40.746 1.00 93.31 249 LYS A N 1
ATOM 1977 C CA . LYS A 1 249 ? 8.935 -0.777 -41.399 1.00 93.31 249 LYS A CA 1
ATOM 1978 C C . LYS A 1 249 ? 8.806 -0.733 -42.921 1.00 93.31 249 LYS A C 1
ATOM 1980 O O . LYS A 1 249 ? 9.669 -0.149 -43.558 1.00 93.31 249 LYS A O 1
ATOM 1985 N N . ALA A 1 250 ? 7.726 -1.259 -43.496 1.00 90.31 250 ALA A N 1
ATOM 1986 C CA . ALA A 1 250 ? 7.452 -1.186 -44.928 1.00 90.31 250 ALA A CA 1
ATOM 1987 C C . ALA A 1 250 ? 7.321 0.268 -45.401 1.00 90.31 250 ALA A C 1
ATOM 1989 O O . ALA A 1 250 ? 7.974 0.648 -46.366 1.00 90.31 250 ALA A O 1
ATOM 1990 N N . LYS A 1 251 ? 6.583 1.115 -44.667 1.00 89.12 251 LYS A N 1
ATOM 1991 C CA . LYS A 1 251 ? 6.514 2.561 -44.945 1.00 89.12 251 LYS A CA 1
ATOM 1992 C C . LYS A 1 251 ? 7.892 3.222 -44.900 1.00 89.12 251 LYS A C 1
ATOM 1994 O O . LYS A 1 251 ? 8.210 4.026 -45.767 1.00 89.12 251 LYS A O 1
ATOM 1999 N N . LYS A 1 252 ? 8.722 2.859 -43.916 1.00 91.25 252 LYS A N 1
ATOM 2000 C CA . LYS A 1 252 ? 10.095 3.370 -43.798 1.00 91.25 252 LYS A CA 1
ATOM 2001 C C . LYS A 1 252 ? 10.986 2.915 -44.959 1.00 91.25 252 LYS A C 1
ATOM 2003 O O . LYS A 1 252 ? 11.795 3.703 -45.426 1.00 91.25 252 LYS A O 1
ATOM 2008 N N . MET A 1 253 ? 10.834 1.676 -45.425 1.00 87.88 253 MET A N 1
ATOM 2009 C CA . MET A 1 253 ? 11.581 1.150 -46.574 1.00 87.88 253 MET A CA 1
ATOM 2010 C C . MET A 1 253 ? 11.167 1.853 -47.871 1.00 87.88 253 MET A C 1
ATOM 2012 O O . MET A 1 253 ? 12.040 2.312 -48.598 1.00 87.88 253 MET A O 1
ATOM 2016 N N . ILE A 1 254 ? 9.861 2.050 -48.093 1.00 88.56 254 ILE A N 1
ATOM 2017 C CA . ILE A 1 254 ? 9.330 2.816 -49.235 1.00 88.56 254 ILE A CA 1
ATOM 2018 C C . ILE A 1 254 ? 9.863 4.254 -49.216 1.00 88.56 254 ILE A C 1
ATOM 2020 O O . ILE A 1 254 ? 10.337 4.745 -50.235 1.00 88.56 254 ILE A O 1
ATOM 2024 N N . ALA A 1 255 ? 9.850 4.914 -48.052 1.00 88.00 255 ALA A N 1
ATOM 2025 C CA . ALA A 1 255 ? 10.401 6.261 -47.895 1.00 88.00 255 ALA A CA 1
ATOM 2026 C C . ALA A 1 255 ? 11.917 6.330 -48.161 1.00 88.00 255 ALA A C 1
ATOM 2028 O O . ALA A 1 255 ? 12.420 7.371 -48.569 1.00 88.00 255 ALA A O 1
ATOM 2029 N N . ALA A 1 256 ? 12.639 5.228 -47.946 1.00 89.50 256 ALA A N 1
ATOM 2030 C CA . ALA A 1 256 ? 14.059 5.096 -48.257 1.00 89.50 256 ALA A CA 1
ATOM 2031 C C . ALA A 1 256 ? 14.328 4.608 -49.698 1.00 89.50 256 ALA A C 1
ATOM 2033 O O . ALA A 1 256 ? 15.477 4.339 -50.035 1.00 89.50 256 ALA A O 1
ATOM 2034 N N . GLY A 1 257 ? 13.293 4.458 -50.537 1.00 85.62 257 GLY A N 1
ATOM 2035 C CA . GLY A 1 257 ? 13.419 3.992 -51.922 1.00 85.62 257 GLY A CA 1
ATOM 2036 C C . GLY A 1 257 ? 13.678 2.488 -52.081 1.00 85.62 257 GLY A C 1
ATOM 2037 O O . GLY A 1 257 ? 13.983 2.043 -53.183 1.00 85.62 257 GLY A O 1
ATOM 2038 N N . LEU A 1 258 ? 13.556 1.690 -51.013 1.00 82.25 258 LEU A N 1
ATOM 2039 C CA . LEU A 1 258 ? 13.687 0.231 -51.065 1.00 82.25 258 LEU A CA 1
ATOM 2040 C C . LEU A 1 258 ? 12.308 -0.441 -51.084 1.00 82.25 258 LEU A C 1
ATOM 2042 O O . LEU A 1 258 ? 11.439 -0.156 -50.257 1.00 82.25 258 LEU A O 1
ATOM 2046 N N . THR A 1 259 ? 12.125 -1.410 -51.980 1.00 77.75 259 THR A N 1
ATOM 2047 C CA . THR A 1 259 ? 10.902 -2.219 -52.043 1.00 77.75 259 THR A CA 1
ATOM 2048 C C . THR A 1 259 ? 10.766 -3.102 -50.796 1.00 77.75 259 THR A C 1
ATOM 2050 O O . THR A 1 259 ? 11.701 -3.8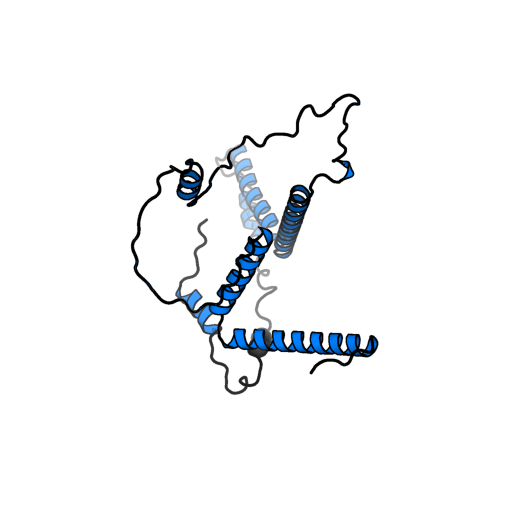40 -50.465 1.00 77.75 259 THR A O 1
ATOM 2053 N N . PRO A 1 260 ? 9.625 -3.066 -50.086 1.00 71.19 260 PRO A N 1
ATOM 2054 C CA . PRO A 1 260 ? 9.400 -3.939 -48.942 1.00 71.19 260 PRO A CA 1
ATOM 2055 C C . PRO A 1 260 ? 9.244 -5.391 -49.414 1.00 71.19 260 PRO A C 1
ATOM 2057 O O . PRO A 1 260 ? 8.420 -5.674 -50.278 1.00 71.19 260 PRO A O 1
ATOM 2060 N N . MET A 1 261 ? 10.025 -6.312 -48.843 1.00 63.53 261 MET A N 1
ATOM 2061 C CA . MET A 1 261 ? 9.810 -7.746 -49.059 1.00 63.53 261 MET A CA 1
ATOM 2062 C C . MET A 1 261 ? 8.540 -8.194 -48.326 1.00 63.53 261 MET A C 1
ATOM 2064 O O . MET A 1 261 ? 8.386 -7.904 -47.134 1.00 63.53 261 MET A O 1
ATOM 2068 N N . VAL A 1 262 ? 7.642 -8.834 -49.080 1.00 54.22 262 VAL A N 1
ATOM 2069 C CA . VAL A 1 262 ? 6.348 -9.389 -48.641 1.00 54.22 262 VAL A CA 1
ATOM 2070 C C . VAL A 1 262 ? 6.562 -10.642 -47.801 1.00 54.22 262 VAL A C 1
ATOM 2072 O O . VAL A 1 262 ? 7.384 -11.487 -48.217 1.00 54.22 262 VAL A O 1
#

InterPro domains:
  IPR026680 Coiled-coil domain-containing protein 137 [PF28348] (25-253)
  IPR026680 Coiled-coil domain-containing protein 137 [PTHR21838] (16-256)

Organism: NCBI:txid994334

Sequence (262 aa):
MPHKRAKASVRASRTNEHDEVPTSELRDMPRRFAAVMKAHERLNQRKNVKKAQGDGGDGTKGKRRMNSEKSEHAAELRIHPGESFRNFSRRVDEEMQARVLHSVREGRSTSVKKKQYREKQKQKQKAKRQRQIEEAGARDWDDLRDEVKFGEVADAPPTITAVPKARGKTKKDLAQSLQPPLTNSSAAADAGSDSDSTLRTAKPTTVLDRALQDQRDKNRQRLKGMSEATRRVLDQERERVIAGYRAVKAKKMIAAGLTPMV